Protein AF-A0A2T2NJG2-F1 (afdb_monomer_lite)

Structure (mmCIF, N/CA/C/O backbone):
data_AF-A0A2T2NJG2-F1
#
_entry.id   AF-A0A2T2NJG2-F1
#
loop_
_atom_site.group_PDB
_atom_site.id
_atom_site.type_symbol
_atom_site.label_atom_id
_atom_site.label_alt_id
_atom_site.label_comp_id
_atom_site.label_asym_id
_atom_site.label_entity_id
_atom_site.label_seq_id
_atom_site.pdbx_PDB_ins_code
_atom_site.Cartn_x
_atom_site.Cartn_y
_atom_site.Cartn_z
_atom_site.occupancy
_atom_site.B_iso_or_equiv
_atom_site.auth_seq_id
_atom_site.auth_comp_id
_atom_site.auth_asym_id
_atom_site.auth_atom_id
_atom_site.pdbx_PDB_model_num
ATOM 1 N N . MET A 1 1 ? 28.594 5.605 -13.588 1.00 35.84 1 MET A N 1
ATOM 2 C CA . MET A 1 1 ? 28.502 4.287 -14.247 1.00 35.84 1 MET A CA 1
ATOM 3 C C . MET A 1 1 ? 27.090 3.759 -14.026 1.00 35.84 1 MET A C 1
ATOM 5 O O . MET A 1 1 ? 26.712 3.560 -12.879 1.00 35.84 1 MET A O 1
ATOM 9 N N . VAL A 1 2 ? 26.256 3.685 -15.068 1.00 34.41 2 VAL A N 1
ATOM 10 C CA . VAL A 1 2 ? 24.882 3.166 -14.939 1.00 34.41 2 VAL A CA 1
ATOM 11 C C . VAL A 1 2 ? 24.988 1.654 -14.796 1.00 34.41 2 VAL A C 1
ATOM 13 O O . VAL A 1 2 ? 25.517 1.000 -15.689 1.00 34.41 2 VAL A O 1
ATOM 16 N N . LEU A 1 3 ? 24.519 1.109 -13.674 1.00 38.81 3 LEU A N 1
ATOM 17 C CA . LEU A 1 3 ? 24.385 -0.331 -13.484 1.00 38.81 3 LEU A CA 1
ATOM 18 C C . LEU A 1 3 ? 23.377 -0.835 -14.532 1.00 38.81 3 LEU A C 1
ATOM 20 O O . LEU A 1 3 ? 22.166 -0.695 -14.346 1.00 38.81 3 LEU A O 1
ATOM 24 N N . GLN A 1 4 ? 23.857 -1.340 -15.671 1.00 52.00 4 GLN A N 1
ATOM 25 C CA . GLN A 1 4 ? 23.001 -2.017 -16.639 1.00 52.00 4 GLN A CA 1
ATOM 26 C C . GLN A 1 4 ? 22.549 -3.313 -15.981 1.00 52.00 4 GLN A C 1
ATOM 28 O O . GLN A 1 4 ? 23.283 -4.296 -15.944 1.00 52.00 4 GLN A O 1
ATOM 33 N N . ARG A 1 5 ? 21.347 -3.306 -15.397 1.00 52.59 5 ARG A N 1
ATOM 34 C CA . ARG A 1 5 ? 20.726 -4.567 -15.014 1.00 52.59 5 ARG A CA 1
ATOM 35 C C . ARG A 1 5 ? 20.521 -5.381 -16.289 1.00 52.59 5 ARG A C 1
ATOM 37 O O . ARG A 1 5 ? 19.986 -4.826 -17.254 1.00 52.59 5 ARG A O 1
ATOM 44 N N . PRO A 1 6 ? 20.917 -6.658 -16.300 1.00 67.44 6 PRO A N 1
ATOM 45 C CA . PRO A 1 6 ? 20.669 -7.503 -17.446 1.00 67.44 6 PRO A CA 1
ATOM 46 C C . PRO A 1 6 ? 19.167 -7.554 -17.729 1.00 67.44 6 PRO A C 1
ATOM 48 O O . PRO A 1 6 ? 18.337 -7.687 -16.824 1.00 67.44 6 PRO A O 1
ATOM 51 N N . ASN A 1 7 ? 18.806 -7.388 -18.998 1.00 75.38 7 ASN A N 1
ATOM 52 C CA . ASN A 1 7 ? 17.430 -7.557 -19.430 1.00 75.38 7 ASN A CA 1
ATOM 53 C C . ASN A 1 7 ? 17.153 -9.060 -19.510 1.00 75.38 7 ASN A C 1
ATOM 55 O O . ASN A 1 7 ? 17.601 -9.724 -20.443 1.00 75.38 7 ASN A O 1
ATOM 59 N N . THR A 1 8 ? 16.391 -9.578 -18.551 1.00 77.62 8 THR A N 1
ATOM 60 C CA . THR A 1 8 ? 16.061 -11.006 -18.448 1.00 77.62 8 THR A CA 1
ATOM 61 C C . THR A 1 8 ? 15.351 -11.556 -19.686 1.00 77.62 8 THR A C 1
ATOM 63 O O . THR A 1 8 ? 15.448 -12.749 -19.958 1.00 77.62 8 THR A O 1
ATOM 66 N N . ASN A 1 9 ? 14.661 -10.718 -20.470 1.00 77.00 9 ASN A N 1
ATOM 67 C CA . ASN A 1 9 ? 14.087 -11.134 -21.753 1.00 77.00 9 ASN A CA 1
ATOM 68 C C . ASN A 1 9 ? 15.177 -11.327 -22.811 1.00 77.00 9 ASN A C 1
ATOM 70 O O . ASN A 1 9 ? 15.140 -12.299 -23.557 1.00 77.00 9 ASN A O 1
ATOM 74 N N . VAL A 1 10 ? 16.175 -10.442 -22.847 1.00 81.31 10 VAL A N 1
ATOM 75 C CA . VAL A 1 10 ? 17.318 -10.566 -23.764 1.00 81.31 10 VAL A CA 1
ATOM 76 C C . VAL A 1 10 ? 18.178 -11.769 -23.390 1.00 81.31 10 VAL A C 1
ATOM 78 O O . VAL A 1 10 ? 18.592 -12.508 -24.275 1.00 81.31 10 VAL A O 1
ATOM 81 N N . GLU A 1 11 ? 18.417 -12.001 -22.100 1.00 83.50 11 GLU A N 1
ATOM 82 C CA . GLU A 1 11 ? 19.126 -13.197 -21.631 1.00 83.50 11 GLU A CA 1
ATOM 83 C C . GLU A 1 11 ? 18.372 -14.479 -21.978 1.00 83.50 11 GLU A C 1
ATOM 85 O O . GLU A 1 11 ? 18.978 -15.422 -22.479 1.00 83.50 11 GLU A O 1
ATOM 90 N N . ALA A 1 12 ? 17.048 -14.499 -21.784 1.00 81.12 12 ALA A N 1
ATOM 91 C CA . ALA A 1 12 ? 16.224 -15.640 -22.159 1.00 81.12 12 ALA A CA 1
ATOM 92 C C .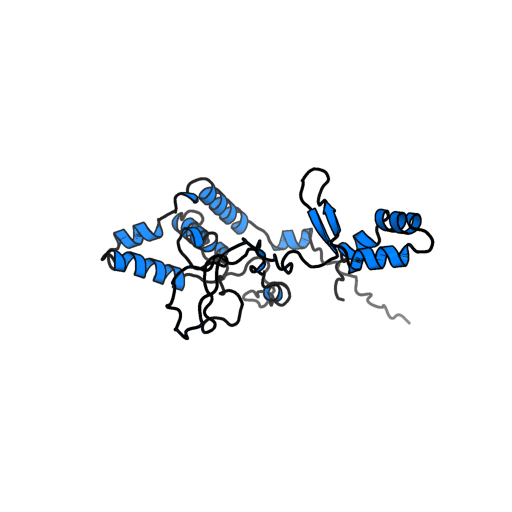 ALA A 1 12 ? 16.313 -15.922 -23.666 1.00 81.12 12 ALA A C 1
ATOM 94 O O . ALA A 1 12 ? 16.616 -17.051 -24.036 1.00 81.12 12 ALA A O 1
ATOM 95 N N . LEU A 1 13 ? 16.130 -14.909 -24.524 1.00 81.81 13 LEU A N 1
ATOM 96 C CA . LEU A 1 13 ? 16.190 -15.051 -25.989 1.00 81.81 13 LEU A CA 1
ATOM 97 C C . LEU A 1 13 ? 17.589 -15.398 -26.518 1.00 81.81 13 LEU A C 1
ATOM 99 O O . LEU A 1 13 ? 17.712 -16.016 -27.570 1.00 81.81 13 LEU A O 1
ATOM 103 N N . LYS A 1 14 ? 18.648 -15.027 -25.792 1.00 84.75 14 LYS A N 1
ATOM 104 C CA . LYS A 1 14 ? 20.031 -15.447 -26.078 1.00 84.75 14 LYS A CA 1
ATOM 105 C C . LYS A 1 14 ? 20.399 -16.780 -25.418 1.00 84.75 14 LYS A C 1
ATOM 107 O O . LYS A 1 14 ? 21.530 -17.243 -25.552 1.00 84.75 14 LYS A O 1
ATOM 112 N N . GLY A 1 15 ? 19.467 -17.384 -24.686 1.00 85.81 15 GLY A N 1
ATOM 113 C CA . GLY A 1 15 ? 19.674 -18.632 -23.977 1.00 85.81 15 GLY A CA 1
ATOM 114 C C . GLY A 1 15 ? 19.823 -19.833 -24.920 1.00 85.81 15 GLY A C 1
ATOM 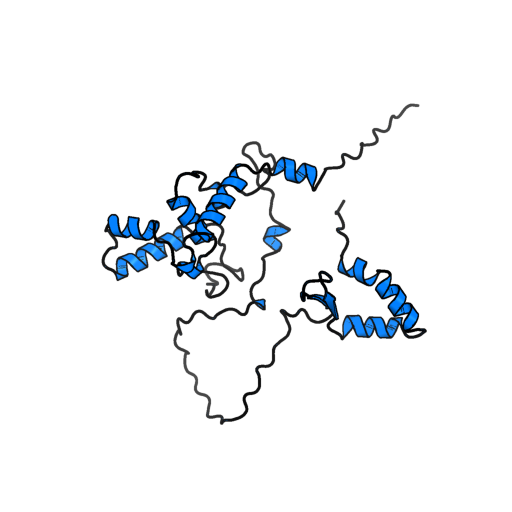115 O O . GLY A 1 15 ? 19.388 -19.805 -26.075 1.00 85.81 15 GLY A O 1
ATOM 116 N N . PRO A 1 16 ? 20.377 -20.951 -24.421 1.00 87.88 16 PRO A N 1
ATOM 117 C CA . PRO A 1 16 ? 20.695 -22.125 -25.235 1.00 87.88 16 PRO A CA 1
ATOM 118 C C . PRO A 1 16 ? 19.466 -22.766 -25.895 1.00 87.88 16 PRO A C 1
ATOM 120 O O . PRO A 1 16 ? 19.585 -23.378 -26.953 1.00 87.88 16 PRO A O 1
ATOM 123 N N . VAL A 1 17 ? 18.278 -22.631 -25.299 1.00 86.75 17 VAL A N 1
ATOM 124 C CA . VAL A 1 17 ? 17.019 -23.127 -25.882 1.00 86.75 17 VAL A CA 1
ATOM 125 C C . VAL A 1 17 ? 16.696 -22.395 -27.185 1.00 86.75 17 VAL A C 1
ATOM 127 O O . VAL A 1 17 ? 16.437 -23.045 -28.193 1.00 86.75 17 VAL A O 1
ATOM 130 N N . TRP A 1 18 ? 16.788 -21.067 -27.189 1.00 86.31 18 TRP A N 1
ATOM 131 C CA . TRP A 1 18 ? 16.503 -20.242 -28.362 1.00 86.31 18 TRP A CA 1
ATOM 132 C C . TRP A 1 18 ? 17.579 -20.375 -29.438 1.00 86.31 18 TRP A C 1
ATOM 134 O O . TRP A 1 18 ? 17.251 -20.456 -30.619 1.00 86.31 18 TRP A O 1
ATOM 144 N N . CYS A 1 19 ? 18.850 -20.510 -29.046 1.00 87.75 19 CYS A N 1
ATOM 145 C CA . CYS A 1 19 ? 19.932 -20.815 -29.985 1.00 87.75 19 CYS A CA 1
ATOM 146 C C . CYS A 1 19 ? 19.722 -22.168 -30.685 1.00 87.75 19 CYS A C 1
ATOM 148 O O . CYS A 1 19 ? 19.917 -22.274 -31.895 1.00 87.75 19 CYS A O 1
ATOM 150 N N . ARG A 1 20 ? 19.285 -23.199 -29.945 1.00 90.00 20 ARG A N 1
ATOM 151 C CA . ARG A 1 20 ? 18.948 -24.512 -30.520 1.00 90.00 20 ARG A CA 1
ATOM 152 C C . ARG A 1 20 ? 17.721 -24.446 -31.420 1.00 90.00 20 ARG A C 1
ATOM 154 O O . ARG A 1 20 ? 17.757 -25.021 -32.500 1.00 90.00 20 ARG A O 1
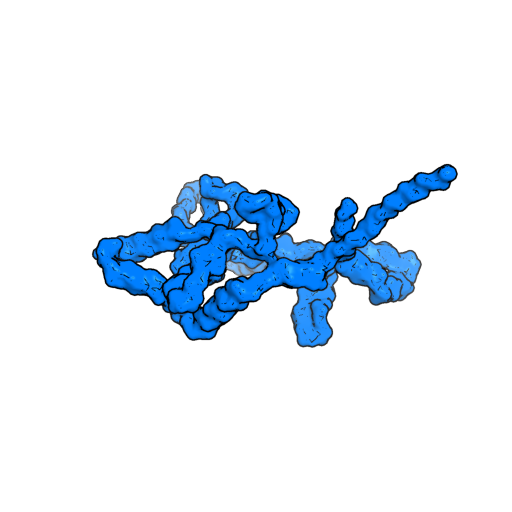ATOM 161 N N . LEU A 1 21 ? 16.676 -23.727 -31.010 1.00 88.56 21 LEU A N 1
ATOM 162 C CA . LEU A 1 21 ? 15.497 -23.504 -31.847 1.00 88.56 21 LEU A CA 1
ATOM 163 C C . LEU A 1 21 ? 15.895 -22.855 -33.177 1.00 88.56 21 LEU A C 1
ATOM 165 O O . LEU A 1 21 ? 15.551 -23.370 -34.233 1.00 88.56 21 LEU A O 1
ATOM 169 N N . HIS A 1 22 ? 16.700 -21.793 -33.134 1.00 88.44 22 HIS A N 1
ATOM 170 C CA . HIS A 1 22 ? 17.214 -21.142 -34.335 1.00 88.44 22 HIS A CA 1
ATOM 171 C C . HIS A 1 22 ? 18.004 -22.110 -35.234 1.00 88.44 22 HIS A C 1
ATOM 173 O O . HIS A 1 22 ? 17.789 -22.129 -36.444 1.00 88.44 22 HIS A O 1
ATOM 179 N N . ALA A 1 23 ? 18.872 -22.948 -34.655 1.00 88.88 23 ALA A N 1
ATOM 180 C CA . ALA A 1 23 ? 19.628 -23.950 -35.408 1.00 88.88 23 ALA A CA 1
ATOM 181 C C . ALA A 1 23 ? 18.723 -25.004 -36.078 1.00 88.88 23 ALA A C 1
ATOM 183 O O . ALA A 1 23 ? 18.990 -25.402 -37.210 1.00 88.88 23 ALA A O 1
ATOM 184 N N . LEU A 1 24 ? 17.638 -25.422 -35.416 1.00 93.00 24 LEU A N 1
ATOM 185 C CA . LEU A 1 24 ? 16.663 -26.377 -35.960 1.00 93.00 24 LEU A CA 1
ATOM 186 C C . LEU A 1 24 ? 15.846 -25.806 -37.125 1.00 93.00 24 LEU A C 1
ATOM 188 O O . LEU A 1 24 ? 15.457 -26.549 -38.020 1.00 93.00 24 LEU A O 1
ATOM 192 N N . LEU A 1 25 ? 15.596 -24.496 -37.133 1.00 90.81 25 LEU A N 1
ATOM 193 C CA . LEU A 1 25 ? 14.818 -23.827 -38.181 1.00 90.81 25 LEU A CA 1
ATOM 194 C C . LEU A 1 25 ? 15.598 -23.638 -39.500 1.00 90.81 25 LEU A C 1
ATOM 196 O O . LEU A 1 25 ? 15.025 -23.215 -40.507 1.00 90.81 25 LEU A O 1
ATOM 200 N N . GLY A 1 26 ? 16.896 -23.960 -39.521 1.00 89.00 26 GLY A N 1
ATOM 201 C CA . GLY A 1 26 ? 17.716 -23.985 -40.731 1.00 89.00 26 GLY A CA 1
ATOM 202 C C . GLY A 1 26 ? 17.948 -22.607 -41.362 1.00 89.00 26 GLY A C 1
ATOM 203 O O . GLY A 1 26 ? 17.969 -21.579 -40.688 1.00 89.00 26 GLY A O 1
ATOM 204 N N . GLN A 1 27 ? 18.135 -22.572 -42.685 1.00 86.81 27 GLN A N 1
ATOM 205 C CA . GLN A 1 27 ? 18.604 -21.387 -43.424 1.00 86.81 27 GLN A CA 1
ATOM 206 C C . GLN A 1 27 ? 17.655 -20.174 -43.351 1.00 86.81 27 GLN A C 1
ATOM 208 O O . GLN A 1 27 ? 18.093 -19.041 -43.532 1.00 86.81 27 GLN A O 1
ATOM 213 N N . ARG A 1 28 ? 16.365 -20.387 -43.047 1.00 86.25 28 ARG A N 1
ATOM 214 C CA . ARG A 1 28 ? 15.371 -19.315 -42.838 1.00 86.25 28 ARG A CA 1
ATOM 215 C C . ARG A 1 28 ? 15.059 -19.052 -41.363 1.00 86.25 28 ARG A C 1
ATOM 217 O O . ARG A 1 28 ? 14.167 -18.259 -41.071 1.00 86.25 28 ARG A O 1
ATOM 224 N N . GLY A 1 29 ? 15.794 -19.675 -40.441 1.00 87.06 29 GLY A N 1
ATOM 225 C CA . GLY A 1 29 ? 15.527 -19.601 -39.008 1.00 87.06 29 GLY A CA 1
ATOM 226 C C . GLY A 1 29 ? 15.516 -18.183 -38.452 1.00 87.06 29 GLY A C 1
ATOM 227 O O . GLY A 1 29 ? 14.676 -17.878 -37.614 1.00 87.06 29 GLY A O 1
ATOM 228 N N . GLN A 1 30 ? 16.363 -17.290 -38.969 1.00 87.44 30 GLN A N 1
ATOM 229 C CA . GLN A 1 30 ? 16.369 -15.881 -38.563 1.00 87.44 30 GLN A CA 1
ATOM 230 C C . GLN A 1 30 ? 15.039 -15.185 -38.866 1.00 87.44 30 GLN A C 1
ATOM 232 O O . GLN A 1 30 ? 14.477 -14.549 -37.982 1.00 87.44 30 GLN A O 1
ATOM 237 N N . HIS A 1 31 ? 14.514 -15.344 -40.084 1.00 89.19 31 HIS A N 1
ATOM 238 C CA . HIS A 1 31 ? 13.240 -14.742 -40.483 1.00 89.19 31 HIS A CA 1
ATOM 239 C C . HIS A 1 31 ? 12.079 -15.305 -39.663 1.00 89.19 31 HIS A C 1
ATOM 241 O O . HIS A 1 31 ? 11.308 -14.541 -39.102 1.00 89.19 31 HIS A O 1
ATOM 247 N N . ILE A 1 32 ? 12.027 -16.631 -39.500 1.00 89.50 32 ILE A N 1
ATOM 248 C CA . ILE A 1 32 ? 10.980 -17.292 -38.709 1.00 89.50 32 ILE A CA 1
ATOM 249 C C . ILE A 1 32 ? 11.006 -16.810 -37.252 1.00 89.50 32 ILE A C 1
ATOM 251 O O . ILE A 1 32 ? 9.961 -16.582 -36.656 1.00 89.50 32 ILE A O 1
ATOM 255 N N . MET A 1 33 ? 12.195 -16.641 -36.669 1.00 89.31 33 MET A N 1
ATOM 256 C CA . MET A 1 33 ? 12.348 -16.149 -35.297 1.00 89.31 33 MET A CA 1
ATOM 257 C C . MET A 1 33 ? 11.958 -14.674 -35.157 1.00 89.31 33 MET A C 1
ATOM 259 O O . MET A 1 33 ? 11.418 -14.301 -34.120 1.00 89.31 33 MET A O 1
ATOM 263 N N . ILE A 1 34 ? 12.222 -13.841 -36.170 1.00 88.19 34 ILE A N 1
ATOM 264 C CA . ILE A 1 34 ? 11.782 -12.439 -36.192 1.00 88.19 34 ILE A CA 1
ATOM 265 C C . ILE A 1 34 ? 10.257 -12.381 -36.247 1.00 88.19 34 ILE A C 1
ATOM 267 O O . ILE A 1 34 ? 9.661 -11.775 -35.363 1.00 88.19 34 ILE A O 1
ATOM 271 N N . ASP A 1 35 ? 9.637 -13.077 -37.200 1.00 89.12 35 ASP A N 1
ATOM 272 C CA . ASP A 1 35 ? 8.178 -13.119 -37.349 1.00 89.12 35 ASP A CA 1
ATOM 273 C C . ASP A 1 35 ? 7.520 -13.655 -36.063 1.00 89.12 35 ASP A C 1
ATOM 275 O O . ASP A 1 35 ? 6.572 -13.076 -35.541 1.00 89.12 35 ASP A O 1
ATOM 279 N N . LEU A 1 36 ? 8.092 -14.702 -35.457 1.00 88.12 36 LEU A N 1
ATOM 280 C CA . LEU A 1 36 ? 7.635 -15.243 -34.176 1.00 88.12 36 LEU A CA 1
ATOM 281 C C . LEU A 1 36 ? 7.702 -14.207 -33.040 1.00 88.12 36 LEU A C 1
ATOM 283 O O . LEU A 1 36 ? 6.799 -14.148 -32.214 1.00 88.12 36 LEU A O 1
ATOM 287 N N . LEU A 1 37 ? 8.767 -13.407 -32.960 1.00 87.94 37 LEU A N 1
ATOM 288 C CA . LEU A 1 37 ? 8.939 -12.423 -31.886 1.00 87.94 37 LEU A CA 1
ATOM 289 C C . LEU A 1 37 ? 8.193 -11.107 -32.131 1.00 87.94 37 LEU A C 1
ATOM 291 O O . LEU A 1 37 ? 8.001 -10.348 -31.176 1.00 87.94 37 LEU A O 1
ATOM 295 N N . SER A 1 38 ? 7.824 -10.820 -33.377 1.00 85.50 38 SER A N 1
ATOM 296 C CA . SER A 1 38 ? 7.114 -9.604 -33.773 1.00 85.50 38 SER A CA 1
ATOM 297 C C . SER A 1 38 ? 5.603 -9.803 -33.839 1.00 85.50 38 SER A C 1
ATOM 299 O O . SER A 1 38 ? 4.872 -8.931 -33.371 1.00 85.50 38 SER A O 1
ATOM 301 N N . ASP A 1 39 ? 5.146 -10.949 -34.346 1.00 86.25 39 ASP A N 1
ATOM 302 C CA . ASP A 1 39 ? 3.740 -11.168 -34.695 1.00 86.25 39 ASP A CA 1
ATOM 303 C C . ASP A 1 39 ? 3.022 -12.161 -33.769 1.00 86.25 39 ASP A C 1
ATOM 305 O O . ASP A 1 39 ? 1.799 -12.288 -33.841 1.00 86.25 39 ASP A O 1
ATOM 309 N N . CYS A 1 40 ? 3.745 -12.866 -32.890 1.00 85.25 40 CYS A N 1
ATOM 310 C CA . CYS A 1 40 ? 3.147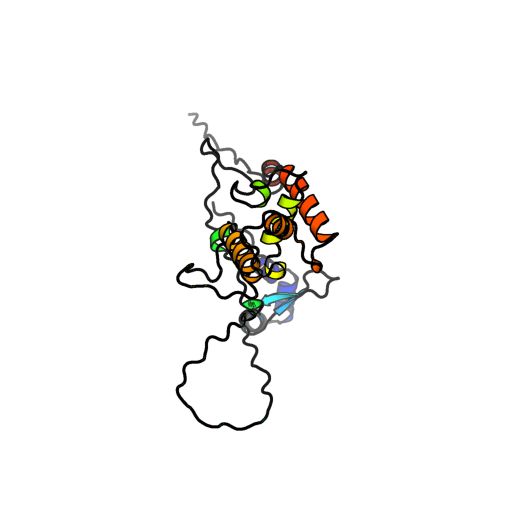 -13.841 -31.974 1.00 85.25 40 CYS A CA 1
ATOM 311 C C . CYS A 1 40 ? 3.256 -13.419 -30.504 1.00 85.25 40 CYS A C 1
ATOM 313 O O . CYS A 1 40 ? 4.255 -12.857 -30.058 1.00 85.25 40 CYS A O 1
ATOM 315 N N . ASP A 1 41 ? 2.246 -13.789 -29.713 1.00 87.75 41 ASP A N 1
ATOM 316 C CA . ASP A 1 41 ? 2.303 -13.693 -28.256 1.00 87.75 41 ASP A CA 1
ATOM 317 C C . ASP A 1 41 ? 2.948 -14.958 -27.670 1.00 87.75 41 ASP A C 1
ATOM 319 O O . ASP A 1 41 ? 2.377 -16.051 -27.712 1.00 87.75 41 ASP A O 1
ATOM 323 N N . ILE A 1 42 ? 4.149 -14.819 -27.104 1.00 87.62 42 ILE A N 1
ATOM 324 C CA . ILE A 1 42 ? 4.905 -15.951 -26.548 1.00 87.62 42 ILE A CA 1
ATOM 325 C C . ILE A 1 42 ? 4.794 -15.957 -25.030 1.00 87.62 42 ILE A C 1
ATOM 327 O O . ILE A 1 42 ? 5.166 -14.986 -24.365 1.00 87.62 42 ILE A O 1
ATOM 331 N N . PHE A 1 43 ? 4.366 -17.091 -24.480 1.00 87.50 43 PHE A N 1
ATOM 332 C CA . PHE A 1 43 ? 4.230 -17.311 -23.046 1.00 87.50 43 PHE A CA 1
ATOM 333 C C . PHE A 1 43 ? 5.192 -18.395 -22.576 1.00 87.50 43 PHE A C 1
ATOM 335 O O . PHE A 1 43 ? 5.248 -19.482 -23.147 1.00 87.50 43 PHE A O 1
ATOM 342 N N . CYS A 1 44 ? 5.937 -18.109 -21.512 1.00 82.31 44 CYS A N 1
ATOM 343 C CA . CYS A 1 44 ? 6.838 -19.072 -20.887 1.00 82.31 44 CYS A CA 1
ATOM 344 C C . CYS A 1 44 ? 6.397 -19.348 -19.447 1.00 82.31 44 CYS A C 1
ATOM 346 O O . CYS A 1 44 ? 5.990 -18.404 -18.767 1.00 82.31 44 CYS A O 1
ATOM 348 N N . PRO A 1 45 ? 6.489 -20.595 -18.962 1.00 83.75 45 PRO A N 1
ATOM 349 C CA . PRO A 1 45 ? 6.228 -20.894 -17.559 1.00 83.75 45 PRO A CA 1
ATOM 350 C C . PRO A 1 45 ? 7.239 -20.167 -16.663 1.00 83.75 45 PRO A C 1
ATOM 352 O O . PRO A 1 45 ? 8.392 -19.961 -17.052 1.00 83.75 45 PRO A O 1
ATOM 355 N N . VAL A 1 46 ? 6.791 -19.742 -15.481 1.00 79.81 46 VAL A N 1
ATOM 356 C CA . VAL A 1 46 ? 7.666 -19.116 -14.473 1.00 79.81 46 VAL A CA 1
ATOM 357 C C . VAL A 1 46 ? 8.460 -20.177 -13.713 1.00 79.81 46 VAL A C 1
ATOM 359 O O . VAL A 1 46 ? 9.651 -19.982 -13.511 1.00 79.81 46 VAL A O 1
ATOM 362 N N . ASP A 1 47 ? 7.811 -21.297 -13.378 1.00 77.12 47 ASP A N 1
ATOM 363 C CA . ASP A 1 47 ? 8.379 -22.465 -12.697 1.00 77.12 47 ASP A CA 1
ATOM 364 C C . ASP A 1 47 ? 7.688 -23.745 -13.207 1.00 77.12 47 ASP A C 1
ATOM 366 O O . ASP A 1 47 ? 6.503 -23.704 -13.543 1.00 77.12 47 ASP A O 1
ATOM 370 N N . ASP A 1 48 ? 8.368 -24.895 -13.175 1.00 66.38 48 ASP A N 1
ATOM 371 C CA . ASP A 1 48 ? 7.870 -26.175 -13.728 1.00 66.38 48 ASP A CA 1
ATOM 372 C C . ASP A 1 48 ? 6.637 -26.770 -13.009 1.00 66.38 48 ASP A C 1
ATOM 374 O O . ASP A 1 48 ? 6.077 -27.771 -13.452 1.00 66.38 48 ASP A O 1
ATOM 378 N N . SER A 1 49 ? 6.191 -26.183 -11.894 1.00 59.59 49 SER A N 1
ATOM 379 C CA . SER A 1 49 ? 5.130 -26.745 -11.035 1.00 59.59 49 SER A CA 1
ATOM 380 C C . SER A 1 49 ? 3.897 -25.863 -10.868 1.00 59.59 49 SER A C 1
ATOM 382 O O . SER A 1 49 ? 2.878 -26.315 -10.343 1.00 59.59 49 SER A O 1
ATOM 384 N N . SER A 1 50 ? 3.959 -24.606 -11.304 1.00 61.78 50 SER A N 1
ATOM 385 C CA . SER A 1 50 ? 2.844 -23.678 -11.170 1.00 61.78 50 SER A CA 1
ATOM 386 C C . SER A 1 50 ? 2.372 -23.326 -12.570 1.00 61.78 50 SER A C 1
ATOM 388 O O . SER A 1 50 ? 3.177 -22.900 -13.389 1.00 61.78 50 SER A O 1
ATOM 390 N N . GLY A 1 51 ? 1.087 -23.513 -12.882 1.00 77.19 51 GLY A N 1
ATOM 391 C CA . GLY A 1 51 ? 0.485 -23.149 -14.177 1.00 77.19 51 GLY A CA 1
ATOM 392 C C . GLY A 1 51 ? 0.471 -21.636 -14.460 1.00 77.19 51 GLY A C 1
ATOM 393 O O . GLY A 1 51 ? -0.474 -21.123 -15.050 1.00 77.19 51 GLY A O 1
ATOM 394 N N . ASN A 1 52 ? 1.482 -20.911 -13.983 1.00 84.12 52 ASN A N 1
ATOM 395 C CA . ASN A 1 52 ? 1.701 -19.491 -14.136 1.00 84.12 52 ASN A CA 1
ATOM 396 C C . ASN A 1 52 ? 2.651 -19.257 -15.310 1.00 84.12 52 ASN A C 1
ATOM 398 O O . ASN A 1 52 ? 3.760 -19.795 -15.354 1.00 84.12 52 ASN A O 1
ATOM 402 N N . TYR A 1 53 ? 2.232 -18.387 -16.222 1.00 84.38 53 TYR A N 1
ATOM 403 C CA . TYR A 1 53 ? 2.996 -18.029 -17.407 1.00 84.38 53 TYR A CA 1
ATOM 404 C C . TYR A 1 53 ? 3.316 -16.536 -17.410 1.00 84.38 53 TYR A C 1
ATOM 406 O O . TYR A 1 53 ? 2.529 -15.710 -16.946 1.00 84.38 53 TYR A O 1
ATOM 414 N N . ILE A 1 54 ? 4.468 -16.190 -17.973 1.00 85.56 54 ILE A N 1
ATOM 415 C CA . ILE A 1 54 ? 4.875 -14.819 -18.269 1.00 85.56 54 ILE A CA 1
ATOM 416 C C . ILE A 1 54 ? 4.904 -14.601 -19.774 1.00 85.56 54 ILE A C 1
ATOM 418 O O . ILE A 1 54 ? 5.442 -15.415 -20.525 1.00 85.56 54 ILE A O 1
ATOM 422 N N . GLN A 1 55 ? 4.352 -13.472 -20.206 1.00 86.62 55 GLN A N 1
ATOM 423 C CA . GLN A 1 55 ? 4.456 -13.030 -21.588 1.00 86.62 55 GLN A CA 1
ATOM 424 C C . GLN A 1 55 ? 5.874 -12.506 -21.856 1.00 86.62 55 GLN A C 1
ATOM 426 O O . GLN A 1 55 ? 6.379 -11.655 -21.120 1.00 86.62 55 GLN A O 1
ATOM 431 N N . ARG A 1 56 ? 6.520 -13.024 -22.902 1.00 82.25 56 ARG A N 1
ATOM 432 C CA . ARG A 1 56 ? 7.872 -12.647 -23.346 1.00 82.25 56 ARG A CA 1
ATOM 433 C C . ARG A 1 56 ? 7.868 -11.786 -24.608 1.00 82.25 56 ARG A C 1
ATOM 435 O O . ARG A 1 56 ? 8.807 -11.021 -24.803 1.00 82.25 56 ARG A O 1
ATOM 442 N N . SER A 1 57 ? 6.849 -11.931 -25.449 1.00 85.19 57 SER A N 1
ATOM 443 C CA . SER A 1 57 ? 6.715 -11.257 -26.743 1.00 85.19 57 SER A CA 1
ATOM 444 C C . SER A 1 57 ? 5.231 -11.017 -27.066 1.00 85.19 57 SER A C 1
ATOM 446 O O . SER A 1 57 ? 4.356 -11.584 -26.400 1.00 85.19 57 SER A O 1
ATOM 448 N N . GLY A 1 58 ? 4.989 -10.140 -28.040 1.00 84.25 58 GLY A N 1
ATOM 449 C CA . GLY A 1 58 ? 3.678 -9.746 -28.534 1.00 84.25 58 GLY A CA 1
ATOM 450 C C . GLY A 1 58 ? 3.035 -8.583 -27.770 1.00 84.25 58 GLY A C 1
ATOM 451 O O . GLY A 1 58 ? 3.702 -7.860 -27.020 1.00 84.25 58 GLY A O 1
ATOM 452 N N . ILE A 1 59 ? 1.742 -8.355 -28.007 1.00 82.62 59 ILE A N 1
ATOM 453 C CA . ILE A 1 59 ? 1.008 -7.208 -27.459 1.00 82.62 59 ILE A CA 1
ATOM 454 C C . ILE A 1 59 ? 0.782 -7.462 -25.969 1.00 82.62 59 ILE A C 1
ATOM 456 O O . ILE A 1 59 ? 0.147 -8.462 -25.625 1.00 82.62 59 ILE A O 1
ATOM 460 N N . PRO A 1 60 ? 1.239 -6.577 -25.061 1.00 82.44 60 PRO A N 1
ATOM 461 C CA . PRO A 1 60 ? 1.035 -6.775 -23.633 1.00 82.44 60 PRO A CA 1
ATOM 462 C C . PRO A 1 60 ? -0.436 -7.070 -23.331 1.00 82.44 60 PRO A C 1
ATOM 464 O O . PRO A 1 60 ? -1.306 -6.318 -23.764 1.00 82.44 60 PRO A O 1
ATOM 467 N N . LEU A 1 61 ? -0.735 -8.112 -22.546 1.00 78.88 61 LEU A N 1
ATOM 468 C CA . LEU A 1 61 ? -2.126 -8.487 -22.228 1.00 78.88 61 LEU A CA 1
ATOM 469 C C . LEU A 1 61 ? -2.988 -7.323 -21.704 1.00 78.88 61 LEU A C 1
ATOM 471 O O . LEU A 1 61 ? -4.204 -7.321 -21.867 1.00 78.88 61 LEU A O 1
ATOM 475 N N . SER A 1 62 ? -2.371 -6.325 -21.066 1.00 73.44 62 SER A N 1
ATOM 476 C CA . SER A 1 62 ? -3.042 -5.105 -20.604 1.00 73.44 62 SER A CA 1
ATOM 477 C C . SER A 1 62 ? -3.589 -4.219 -21.728 1.00 73.44 62 SER A C 1
ATOM 479 O O . SER A 1 62 ? -4.482 -3.411 -21.481 1.00 73.44 62 SER A O 1
ATOM 481 N N . GLU A 1 63 ? -3.038 -4.342 -22.931 1.00 77.75 63 GLU A N 1
ATOM 482 C CA . GLU A 1 63 ? -3.352 -3.549 -24.122 1.00 77.75 63 GLU A CA 1
ATOM 483 C C . GLU A 1 63 ? -4.233 -4.308 -25.118 1.00 77.75 63 GLU A C 1
ATOM 485 O O . GLU A 1 63 ? -4.823 -3.691 -26.008 1.00 77.75 63 GLU A O 1
ATOM 490 N N . VAL A 1 64 ? -4.382 -5.626 -24.941 1.00 79.19 64 VAL A N 1
ATOM 491 C CA . VAL A 1 64 ? -5.290 -6.445 -25.744 1.00 79.19 64 VAL A CA 1
ATOM 492 C C . VAL A 1 64 ? -6.717 -5.936 -25.544 1.00 79.19 64 VAL A C 1
ATOM 494 O O . VAL A 1 64 ? -7.319 -6.039 -24.469 1.00 79.19 64 VAL A O 1
ATOM 497 N N . LYS A 1 65 ? -7.278 -5.361 -26.608 1.00 75.06 65 LYS A N 1
ATOM 498 C CA . LYS A 1 65 ? -8.688 -4.992 -26.655 1.00 75.06 65 LYS A CA 1
ATOM 499 C C . LYS A 1 65 ? -9.481 -6.283 -26.785 1.00 75.06 65 LYS A C 1
ATOM 501 O O . LYS A 1 65 ? -9.547 -6.871 -27.854 1.00 75.06 65 LYS A O 1
ATOM 506 N N . LEU A 1 66 ? -10.066 -6.729 -25.677 1.00 70.06 66 LEU A N 1
ATOM 507 C CA . LEU A 1 66 ? -11.106 -7.746 -25.733 1.00 70.06 66 LEU A CA 1
ATOM 508 C C . LEU A 1 66 ? -12.281 -7.136 -26.493 1.00 70.06 66 LEU A C 1
ATOM 510 O O . LEU A 1 66 ? -12.996 -6.287 -25.947 1.00 70.06 66 LEU A O 1
ATOM 514 N N . ASP A 1 67 ? -12.448 -7.542 -27.748 1.00 63.19 67 ASP A N 1
ATOM 515 C CA . ASP A 1 67 ? -13.695 -7.321 -28.456 1.00 63.19 67 ASP A CA 1
ATOM 516 C C . ASP A 1 67 ? -14.797 -7.935 -27.597 1.00 63.19 67 ASP A C 1
ATOM 518 O O . ASP A 1 67 ? -14.735 -9.106 -27.210 1.00 63.19 67 ASP A O 1
ATOM 522 N N . ALA A 1 68 ? -15.764 -7.104 -27.202 1.00 57.56 68 ALA A N 1
ATOM 523 C CA . ALA A 1 68 ? -16.909 -7.584 -26.450 1.00 57.56 68 ALA A CA 1
ATOM 524 C C . ALA A 1 68 ? -17.505 -8.773 -27.219 1.00 57.56 68 ALA A C 1
ATOM 526 O O . ALA A 1 68 ? -17.625 -8.674 -28.448 1.00 57.56 68 ALA A O 1
ATOM 527 N N . PRO A 1 69 ? -17.872 -9.883 -26.550 1.00 49.41 69 PRO A N 1
ATOM 528 C CA . PRO A 1 69 ? -18.620 -10.924 -27.228 1.00 49.41 69 PRO A CA 1
ATOM 529 C C . PRO A 1 69 ? -19.829 -10.237 -27.853 1.00 49.41 69 PRO A C 1
ATOM 531 O O . PRO A 1 69 ? -20.620 -9.610 -27.147 1.00 49.41 69 PRO A O 1
ATOM 534 N N . LYS A 1 70 ? -19.910 -10.269 -29.188 1.00 46.41 70 LYS A N 1
ATOM 535 C CA . LYS A 1 70 ? -21.070 -9.785 -29.928 1.00 46.41 70 LYS A CA 1
ATOM 536 C C . LYS A 1 70 ? -22.223 -10.697 -29.528 1.00 46.41 70 LYS A C 1
ATOM 538 O O . LYS A 1 70 ? -22.460 -11.718 -30.163 1.00 46.41 70 LYS A O 1
ATOM 543 N N . THR A 1 71 ? -22.903 -10.367 -28.437 1.00 42.72 71 THR A N 1
ATOM 544 C CA . THR A 1 71 ? -24.235 -10.880 -28.160 1.00 42.72 71 THR A CA 1
ATOM 545 C C . THR A 1 71 ? -25.096 -10.415 -29.319 1.00 42.72 71 THR A C 1
ATOM 547 O O . THR A 1 71 ? -25.397 -9.231 -29.469 1.00 42.72 71 THR A O 1
ATOM 550 N N . GLY A 1 72 ? -25.383 -11.355 -30.215 1.00 43.38 72 GLY A N 1
ATOM 551 C CA . GLY A 1 72 ? -26.293 -11.141 -31.319 1.00 43.38 72 GLY A CA 1
ATOM 552 C C . GLY A 1 72 ? -27.663 -10.708 -30.805 1.00 43.38 72 GLY A C 1
ATOM 553 O O . GLY A 1 72 ? -28.156 -11.233 -29.810 1.00 43.38 72 GLY A O 1
ATOM 554 N N . ASN A 1 73 ? -28.256 -9.791 -31.570 1.00 41.66 73 ASN A N 1
ATOM 555 C CA . ASN A 1 73 ? -29.672 -9.430 -31.623 1.00 41.66 73 ASN A CA 1
ATOM 556 C C . ASN A 1 73 ? -30.201 -8.572 -30.457 1.00 41.66 73 ASN A C 1
ATOM 558 O O . ASN A 1 73 ? -30.577 -9.084 -29.412 1.00 41.66 73 ASN A O 1
ATOM 562 N N . ALA A 1 74 ? -30.385 -7.265 -30.675 1.00 34.50 74 ALA A N 1
ATOM 563 C CA . ALA A 1 74 ? -31.608 -6.742 -31.299 1.00 34.50 74 ALA A CA 1
ATOM 564 C C . ALA A 1 74 ? -31.613 -5.197 -31.371 1.00 34.50 74 ALA A C 1
ATOM 566 O O . ALA A 1 74 ? -31.308 -4.513 -30.401 1.00 34.50 74 ALA A O 1
ATOM 567 N N . LEU A 1 75 ? -31.990 -4.721 -32.561 1.00 35.34 75 LEU A N 1
ATOM 568 C CA . LEU A 1 75 ? -32.582 -3.440 -32.968 1.00 35.34 75 LEU A CA 1
ATOM 569 C C . LEU A 1 75 ? -32.093 -2.103 -32.378 1.00 35.34 75 LEU A C 1
ATOM 571 O O . LEU A 1 75 ? -32.306 -1.749 -31.223 1.00 35.34 75 LEU A O 1
ATOM 575 N N . ALA A 1 76 ? -31.584 -1.290 -33.303 1.00 40.50 76 ALA A N 1
ATOM 576 C CA . ALA A 1 76 ? -31.458 0.150 -33.199 1.00 40.50 76 ALA A CA 1
ATOM 577 C C . ALA A 1 76 ? -32.821 0.847 -33.076 1.00 40.50 76 ALA A C 1
ATOM 579 O O . ALA A 1 76 ? -33.738 0.540 -33.833 1.00 40.50 76 ALA A O 1
ATOM 580 N N . THR A 1 77 ? -32.873 1.890 -32.247 1.00 29.91 77 THR A N 1
ATOM 581 C CA . THR A 1 77 ? -33.676 3.090 -32.513 1.00 29.91 77 THR A CA 1
ATOM 582 C C . THR A 1 77 ? -32.987 4.315 -31.916 1.00 29.91 77 THR A C 1
ATOM 584 O O . THR A 1 77 ? -32.828 4.419 -30.704 1.00 29.91 77 THR A O 1
ATOM 587 N N . THR A 1 78 ? -32.609 5.211 -32.831 1.00 30.52 78 THR A N 1
ATOM 588 C CA . THR A 1 78 ? -32.626 6.682 -32.757 1.00 30.52 78 THR A CA 1
ATOM 589 C C . THR A 1 78 ? -31.888 7.419 -31.639 1.00 30.52 78 THR A C 1
ATOM 591 O O . THR A 1 78 ? -32.186 7.337 -30.452 1.00 30.52 78 THR A O 1
ATOM 594 N N . GLU A 1 79 ? -30.975 8.260 -32.115 1.00 38.00 79 GLU A N 1
ATOM 595 C CA . GLU A 1 79 ? -30.327 9.371 -31.440 1.00 38.00 79 GLU A CA 1
ATOM 596 C C . GLU A 1 79 ? -31.330 10.311 -30.754 1.00 38.00 79 GLU A C 1
ATOM 598 O O . GLU A 1 79 ? -32.280 10.797 -31.366 1.00 38.00 79 GLU A O 1
ATOM 603 N N . SER A 1 80 ? -31.050 10.655 -29.498 1.00 30.09 80 SER A N 1
ATOM 604 C CA . SER A 1 80 ? -31.487 11.920 -28.916 1.00 30.09 80 SER A CA 1
ATOM 605 C C . SER A 1 80 ? -30.443 12.405 -27.916 1.00 30.09 80 SER A C 1
ATOM 607 O O . SER A 1 80 ? -30.147 11.739 -26.920 1.00 30.09 80 SER A O 1
ATOM 609 N N . SER A 1 81 ? -29.894 13.582 -28.213 1.00 41.59 81 SER A N 1
ATOM 610 C CA . SER A 1 81 ? -29.145 14.446 -27.306 1.00 41.59 81 SER A CA 1
ATOM 611 C C . SER A 1 81 ? -29.811 14.498 -25.928 1.00 41.59 81 SER A C 1
ATOM 613 O O . SER A 1 81 ? -30.959 14.914 -25.791 1.00 41.59 81 SER A O 1
ATOM 615 N N . GLY A 1 82 ? -29.095 14.048 -24.900 1.00 27.06 82 GLY A N 1
ATOM 616 C CA . GLY A 1 82 ? -29.606 13.991 -23.539 1.00 27.06 82 GLY A CA 1
ATOM 617 C C . GLY A 1 82 ? -28.471 13.756 -22.556 1.00 27.06 82 GLY A C 1
ATOM 618 O O . GLY A 1 82 ? -27.884 12.676 -22.513 1.00 27.06 82 GLY A O 1
ATOM 619 N N . ARG A 1 83 ? -28.149 14.798 -21.782 1.00 38.44 83 ARG A N 1
ATOM 620 C CA . ARG A 1 83 ? -27.293 14.777 -20.585 1.00 38.44 83 ARG A CA 1
ATOM 621 C C . ARG A 1 83 ? -27.487 13.455 -19.831 1.00 38.44 83 ARG A C 1
ATOM 623 O O . ARG A 1 83 ? -28.531 13.254 -19.214 1.00 38.44 83 ARG A O 1
ATOM 630 N N . LYS A 1 84 ? -26.493 12.558 -19.858 1.00 31.09 84 LYS A N 1
ATOM 631 C CA . LYS A 1 84 ? -26.543 11.367 -19.003 1.00 31.09 84 LYS A CA 1
ATOM 632 C C . LYS A 1 84 ? -26.511 11.844 -17.547 1.00 31.09 84 LYS A C 1
ATOM 634 O O . LYS A 1 84 ? -25.594 12.589 -17.188 1.00 31.09 84 LYS A O 1
ATOM 639 N N . PRO A 1 85 ? -27.500 11.474 -16.718 1.00 35.84 85 PRO A N 1
ATOM 640 C CA . PRO A 1 85 ? -27.492 11.830 -15.312 1.00 35.84 85 PRO A CA 1
ATOM 641 C C . PRO A 1 85 ? -26.269 11.186 -14.657 1.00 35.84 85 PRO A C 1
ATOM 643 O O . PRO A 1 85 ? -25.839 10.103 -15.058 1.00 35.84 85 PRO A O 1
ATOM 646 N N . ASN A 1 86 ? -25.705 11.878 -13.666 1.00 36.09 86 ASN A N 1
ATOM 647 C CA . ASN A 1 86 ? -24.646 11.390 -12.788 1.00 36.09 86 ASN A CA 1
ATOM 648 C C . ASN A 1 86 ? -25.074 10.073 -12.126 1.00 36.09 86 ASN A C 1
ATOM 650 O O . ASN A 1 86 ? -25.580 10.045 -11.007 1.00 36.09 86 ASN A O 1
ATOM 654 N N . ALA A 1 87 ? -24.855 8.967 -12.823 1.00 36.00 87 ALA A N 1
ATOM 655 C CA . ALA A 1 87 ? -24.897 7.643 -12.258 1.00 36.00 87 ALA A CA 1
ATOM 656 C C . ALA A 1 87 ? -23.674 7.527 -11.338 1.00 36.00 87 ALA A C 1
ATOM 658 O O . ALA A 1 87 ? -22.547 7.321 -11.785 1.00 36.00 87 ALA A O 1
ATOM 659 N N . LEU A 1 88 ? -23.922 7.716 -10.041 1.00 41.84 88 LEU A N 1
ATOM 660 C CA . LEU A 1 88 ? -23.034 7.547 -8.882 1.00 41.84 88 LEU A CA 1
ATOM 661 C C . LEU A 1 88 ? -22.494 6.111 -8.711 1.00 41.84 88 LEU A C 1
ATOM 663 O O . LEU A 1 88 ? -22.103 5.711 -7.616 1.00 41.84 88 LEU A O 1
ATOM 667 N N . PHE A 1 89 ? -22.457 5.324 -9.782 1.00 39.16 89 PHE A N 1
ATOM 668 C CA . PHE A 1 89 ? -21.908 3.984 -9.765 1.00 39.16 89 PHE A CA 1
ATOM 669 C C . PHE A 1 89 ? -20.404 4.069 -10.005 1.00 39.16 89 PHE A C 1
ATOM 671 O O . PHE A 1 89 ? -19.933 4.543 -11.038 1.00 39.16 89 PHE A O 1
ATOM 678 N N . SER A 1 90 ? -19.663 3.646 -8.981 1.00 51.41 90 SER A N 1
ATOM 679 C CA . SER A 1 90 ? -18.260 3.258 -9.057 1.00 51.41 90 SER A CA 1
ATOM 680 C C . SER A 1 90 ? -18.041 2.461 -10.343 1.00 51.41 90 SER A C 1
ATOM 682 O O . SER A 1 90 ? -18.510 1.332 -10.445 1.00 51.41 90 SER A O 1
ATOM 684 N N . GLU A 1 91 ? -17.375 3.042 -11.338 1.00 62.50 91 GLU A N 1
ATOM 685 C CA . GLU A 1 91 ? -16.913 2.250 -12.473 1.00 62.50 91 GLU A CA 1
ATOM 686 C C . GLU A 1 91 ? -15.804 1.348 -11.948 1.00 62.50 91 GLU A C 1
ATOM 688 O O . GLU A 1 91 ? -14.711 1.819 -11.617 1.00 62.50 91 GLU A O 1
ATOM 693 N N . ASP A 1 92 ? -16.114 0.061 -11.809 1.00 73.94 92 ASP A N 1
ATOM 694 C CA . ASP A 1 92 ? -15.113 -0.951 -11.522 1.00 73.94 92 ASP A CA 1
ATOM 695 C C . ASP A 1 92 ? -14.083 -0.918 -12.655 1.00 73.94 92 ASP A C 1
ATOM 697 O O . ASP A 1 92 ? -14.351 -1.277 -13.806 1.00 73.94 92 ASP A O 1
ATOM 701 N N . ARG A 1 93 ? -12.888 -0.418 -12.339 1.00 79.19 93 ARG A N 1
ATOM 702 C CA . ARG A 1 93 ? -11.784 -0.351 -13.284 1.00 79.19 93 ARG A CA 1
ATOM 703 C C . ARG A 1 93 ? -11.360 -1.766 -13.632 1.00 79.19 93 ARG A C 1
ATOM 705 O O . ARG A 1 93 ? -11.166 -2.611 -12.755 1.00 79.19 93 ARG A O 1
ATOM 712 N N . LYS A 1 94 ? -11.137 -2.000 -14.924 1.00 81.25 94 LYS A N 1
ATOM 713 C CA . LYS A 1 94 ? -10.520 -3.240 -15.396 1.00 81.25 94 LYS A CA 1
ATOM 714 C C . LYS A 1 94 ? -9.147 -3.409 -14.726 1.00 81.25 94 LYS A C 1
ATOM 716 O O . LYS A 1 94 ? -8.425 -2.414 -14.620 1.00 81.25 94 LYS A O 1
ATOM 721 N N . PRO A 1 95 ? -8.739 -4.631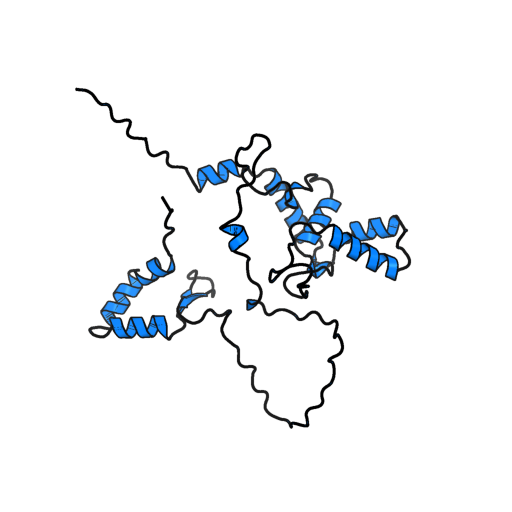 -14.338 1.00 77.94 95 PRO A N 1
ATOM 722 C CA . PRO A 1 95 ? -7.430 -4.866 -13.725 1.00 77.94 95 PRO A CA 1
ATOM 723 C C . PRO A 1 95 ? -6.257 -4.282 -14.529 1.00 77.94 95 PRO A C 1
ATOM 725 O O . PRO A 1 95 ? -5.366 -3.677 -13.943 1.00 77.94 95 PRO A O 1
ATOM 728 N N . GLY A 1 96 ? -6.303 -4.362 -15.866 1.00 77.19 96 GLY A N 1
ATOM 729 C CA . GLY A 1 96 ? -5.275 -3.795 -16.752 1.00 77.19 96 GLY A CA 1
ATOM 730 C C . GLY A 1 96 ? -5.174 -2.263 -16.740 1.00 77.19 96 GLY A C 1
ATOM 731 O O . GLY A 1 96 ? -4.134 -1.720 -17.093 1.00 77.19 96 GLY A O 1
ATOM 732 N N . ALA A 1 97 ? -6.209 -1.550 -16.282 1.00 81.75 97 ALA A N 1
ATOM 733 C CA . ALA A 1 97 ? -6.166 -0.094 -16.137 1.00 81.75 97 ALA A CA 1
ATOM 734 C C . ALA A 1 97 ? -5.413 0.356 -14.870 1.00 81.75 97 ALA A C 1
ATOM 736 O O . ALA A 1 97 ? -5.137 1.547 -14.708 1.00 81.75 97 ALA A O 1
ATOM 737 N N . ILE A 1 98 ? -5.103 -0.566 -13.950 1.00 84.56 98 ILE A N 1
ATOM 738 C CA . ILE A 1 98 ? -4.395 -0.269 -12.703 1.00 84.56 98 ILE A CA 1
ATOM 739 C C . ILE A 1 98 ? -2.896 -0.274 -12.977 1.00 84.56 98 ILE A C 1
ATOM 741 O O . ILE A 1 98 ? -2.270 -1.321 -13.119 1.00 84.56 98 ILE A O 1
ATOM 745 N N . THR A 1 99 ? -2.308 0.919 -13.031 1.00 81.94 99 THR A N 1
ATOM 746 C CA . THR A 1 99 ? -0.881 1.098 -13.303 1.00 81.94 99 THR A CA 1
ATOM 747 C C . THR A 1 99 ? -0.115 1.485 -12.043 1.00 81.94 99 THR A C 1
ATOM 749 O O . THR A 1 99 ? -0.556 2.296 -11.225 1.00 81.94 99 THR A O 1
ATOM 752 N N . ILE A 1 100 ? 1.076 0.910 -11.882 1.00 81.94 100 ILE A N 1
ATOM 753 C CA . ILE A 1 100 ? 2.021 1.334 -10.847 1.00 81.94 100 ILE A CA 1
ATOM 754 C C . ILE A 1 100 ? 2.757 2.565 -11.372 1.00 81.94 100 ILE A C 1
ATOM 756 O O . ILE A 1 100 ? 3.368 2.523 -12.441 1.00 81.94 100 ILE A O 1
ATOM 760 N N . VAL A 1 101 ? 2.732 3.662 -10.612 1.00 81.12 101 VAL A N 1
ATOM 761 C CA . VAL A 1 101 ? 3.406 4.916 -10.980 1.00 81.12 101 VAL A CA 1
ATOM 762 C C . VAL A 1 101 ? 4.924 4.761 -10.831 1.00 81.12 101 VAL A C 1
ATOM 764 O O . VAL A 1 101 ? 5.528 5.197 -9.850 1.00 81.12 101 VAL A O 1
ATOM 767 N N . ARG A 1 102 ? 5.559 4.139 -11.829 1.00 82.62 102 ARG A N 1
ATOM 768 C CA . ARG A 1 102 ? 6.996 3.821 -11.840 1.00 82.62 102 ARG A CA 1
ATOM 769 C C . ARG A 1 102 ? 7.894 5.049 -11.716 1.00 82.62 102 ARG A C 1
ATOM 771 O O . ARG A 1 102 ? 8.958 4.956 -11.114 1.00 8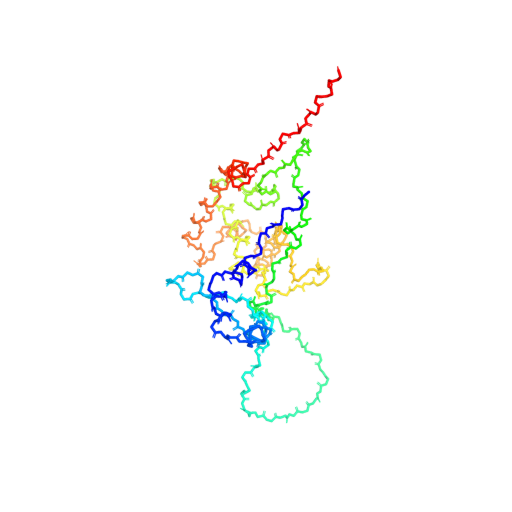2.62 102 ARG A O 1
ATOM 778 N N . GLY A 1 103 ? 7.452 6.216 -12.188 1.00 83.06 103 GLY A N 1
ATOM 779 C CA . GLY A 1 103 ? 8.209 7.463 -12.038 1.00 83.06 103 GLY A CA 1
ATOM 780 C C . GLY A 1 103 ? 8.506 7.816 -10.573 1.00 83.06 103 GLY A C 1
ATOM 781 O O . GLY A 1 103 ? 9.584 8.313 -10.265 1.00 83.06 103 GLY A O 1
ATOM 782 N N . ARG A 1 104 ? 7.605 7.460 -9.645 1.00 80.31 104 ARG A N 1
ATOM 783 C CA . ARG A 1 104 ? 7.817 7.629 -8.196 1.00 80.31 104 ARG A CA 1
ATOM 784 C C . ARG A 1 104 ? 8.798 6.613 -7.609 1.00 80.31 104 ARG A C 1
ATOM 786 O O . ARG A 1 104 ? 9.269 6.820 -6.502 1.00 80.31 104 ARG A O 1
ATOM 793 N N . MET A 1 105 ? 9.083 5.520 -8.311 1.00 80.94 105 MET A N 1
ATOM 794 C CA . MET A 1 105 ? 10.084 4.535 -7.898 1.00 80.94 105 MET A CA 1
ATOM 795 C C . MET A 1 105 ? 11.459 4.887 -8.468 1.00 80.94 105 MET A C 1
ATOM 797 O O . MET A 1 105 ? 12.439 4.867 -7.736 1.00 80.94 105 MET A O 1
ATOM 801 N N . PHE A 1 106 ? 11.525 5.246 -9.754 1.00 82.62 106 PHE A N 1
ATOM 802 C CA . PHE A 1 106 ? 12.790 5.483 -10.456 1.00 82.62 106 PHE A CA 1
ATOM 803 C C . PHE A 1 106 ? 13.378 6.877 -10.243 1.00 82.62 106 PHE A C 1
ATOM 805 O O . PHE A 1 106 ? 14.595 7.016 -10.195 1.00 82.62 106 PHE A O 1
ATOM 812 N N . TYR A 1 107 ? 12.534 7.900 -10.087 1.00 86.94 107 TYR A N 1
ATOM 813 C CA . TYR A 1 107 ? 12.976 9.294 -9.968 1.00 86.94 107 TYR A CA 1
ATOM 814 C C . TYR A 1 107 ? 12.695 9.888 -8.584 1.00 86.94 107 TYR A C 1
ATOM 816 O O . TYR A 1 107 ? 12.784 11.101 -8.385 1.00 86.94 107 TYR A O 1
ATOM 824 N N . ALA A 1 108 ? 12.340 9.054 -7.601 1.00 83.38 108 ALA A N 1
ATOM 825 C CA . ALA A 1 108 ? 12.186 9.535 -6.238 1.00 83.38 108 ALA A CA 1
ATOM 826 C C . ALA A 1 108 ? 13.531 9.992 -5.677 1.00 83.38 108 ALA A C 1
ATOM 828 O O . ALA A 1 108 ? 14.509 9.249 -5.636 1.00 83.38 108 ALA A O 1
ATOM 829 N N . ARG A 1 109 ? 13.543 11.213 -5.144 1.00 86.69 109 ARG A N 1
ATOM 830 C CA . ARG A 1 109 ? 14.671 11.703 -4.354 1.00 86.69 109 ARG A CA 1
ATOM 831 C C . ARG A 1 109 ? 14.829 10.857 -3.091 1.00 86.69 109 ARG A C 1
ATOM 833 O O . ARG A 1 109 ? 13.834 10.476 -2.459 1.00 86.69 109 ARG A O 1
ATOM 840 N N . ALA A 1 110 ? 16.078 10.613 -2.706 1.00 87.25 110 ALA A N 1
ATOM 841 C CA . ALA A 1 110 ? 16.397 9.969 -1.441 1.00 87.25 110 ALA A CA 1
ATOM 842 C C . ALA A 1 110 ? 15.772 10.746 -0.272 1.00 87.25 110 ALA A C 1
ATOM 844 O O . ALA A 1 110 ? 15.707 11.978 -0.281 1.00 87.25 110 ALA A O 1
ATOM 845 N N . ALA A 1 111 ? 15.285 10.024 0.736 1.00 88.50 111 ALA A N 1
ATOM 846 C CA . ALA A 1 111 ? 14.865 10.660 1.975 1.00 88.50 111 ALA A CA 1
ATOM 847 C C . ALA A 1 111 ? 16.112 11.082 2.751 1.00 88.50 111 ALA A C 1
ATOM 849 O O . ALA A 1 111 ? 17.027 10.279 2.896 1.00 88.50 111 ALA A O 1
ATOM 850 N N . LEU A 1 112 ? 16.133 12.309 3.266 1.00 90.50 112 LEU A N 1
ATOM 851 C CA . LEU A 1 112 ? 17.249 12.804 4.065 1.00 90.50 112 LEU A CA 1
ATOM 852 C C . LEU A 1 112 ? 16.926 12.714 5.559 1.00 90.50 112 LEU A C 1
ATOM 854 O O . LEU A 1 112 ? 15.763 12.794 5.971 1.00 90.50 112 LEU A O 1
ATOM 858 N N . ASN A 1 113 ? 17.959 12.498 6.364 1.00 88.38 113 ASN A N 1
ATOM 859 C CA . ASN A 1 113 ? 17.918 12.640 7.812 1.00 88.38 113 ASN A CA 1
ATOM 860 C C . ASN A 1 113 ? 18.182 14.109 8.209 1.00 88.38 113 ASN A C 1
ATOM 862 O O . ASN A 1 113 ? 18.517 14.939 7.365 1.00 88.38 113 ASN A O 1
ATOM 866 N N . ALA A 1 114 ? 18.042 14.440 9.495 1.00 88.50 114 ALA A N 1
ATOM 867 C CA . ALA A 1 114 ? 18.260 15.807 9.990 1.00 88.50 114 ALA A CA 1
ATOM 868 C C . ALA A 1 114 ? 19.699 16.321 9.777 1.00 88.50 114 ALA A C 1
ATOM 870 O O . ALA A 1 114 ? 19.924 17.523 9.750 1.00 88.50 114 ALA A O 1
ATOM 871 N N . LYS A 1 115 ? 20.664 15.412 9.593 1.00 90.12 115 LYS A N 1
ATOM 872 C CA . LYS A 1 115 ? 22.071 15.718 9.300 1.00 90.12 115 LYS A CA 1
ATOM 873 C C . LYS A 1 115 ? 22.354 15.818 7.791 1.00 90.12 115 LYS A C 1
ATOM 875 O O . LYS A 1 115 ? 23.510 15.852 7.394 1.00 90.12 115 LYS A O 1
ATOM 880 N N . GLY A 1 116 ? 21.323 15.784 6.941 1.00 88.69 116 GLY A N 1
ATOM 881 C CA . GLY A 1 116 ? 21.458 15.820 5.480 1.00 88.69 116 GLY A CA 1
ATOM 882 C C . GLY A 1 116 ? 21.925 14.509 4.834 1.00 88.69 116 GLY A C 1
ATOM 883 O O . GLY A 1 116 ? 22.000 14.428 3.612 1.00 88.69 116 GLY A O 1
ATOM 884 N N . GLY A 1 117 ? 22.196 13.462 5.616 1.00 89.12 117 GLY A N 1
ATOM 885 C CA . GLY A 1 117 ? 22.555 12.140 5.103 1.00 89.12 117 GLY A CA 1
ATOM 886 C C . GLY A 1 117 ? 21.345 11.358 4.592 1.00 89.12 117 GLY A C 1
ATOM 887 O O . GLY A 1 117 ? 20.202 11.637 4.957 1.00 89.12 117 GLY A O 1
ATOM 888 N N . VAL A 1 118 ? 21.586 10.335 3.772 1.00 89.44 118 VAL A N 1
ATOM 889 C CA . VAL A 1 118 ? 20.521 9.458 3.264 1.00 89.44 118 VAL A CA 1
ATOM 890 C C . VAL A 1 118 ? 19.914 8.647 4.410 1.00 89.44 118 VAL A C 1
ATOM 892 O O . VAL A 1 118 ? 20.615 8.016 5.198 1.00 89.44 118 VAL A O 1
ATOM 895 N N . ARG A 1 119 ? 18.584 8.649 4.500 1.00 89.00 119 ARG A N 1
ATOM 896 C CA . ARG A 1 119 ? 17.820 7.754 5.365 1.00 89.00 119 ARG A CA 1
ATOM 897 C C . ARG A 1 119 ? 17.411 6.517 4.579 1.00 89.00 119 ARG A C 1
ATOM 899 O O . ARG A 1 119 ? 16.708 6.620 3.574 1.00 89.00 119 ARG A O 1
ATOM 906 N N . PHE A 1 120 ? 17.786 5.360 5.103 1.00 90.19 120 PHE A N 1
ATOM 907 C CA . PHE A 1 120 ? 17.392 4.065 4.566 1.00 90.19 120 PHE A CA 1
ATOM 908 C C . PHE A 1 120 ? 16.025 3.621 5.098 1.00 90.19 120 PHE A C 1
ATOM 910 O O . PHE A 1 120 ? 15.624 3.987 6.204 1.00 90.19 120 PHE A O 1
ATOM 917 N N . GLY A 1 121 ? 15.315 2.832 4.293 1.00 90.31 121 GLY A N 1
ATOM 918 C CA . GLY A 1 121 ? 13.979 2.335 4.614 1.00 90.31 121 GLY A CA 1
ATOM 919 C C . GLY A 1 121 ? 12.846 3.306 4.281 1.00 90.31 121 GLY A C 1
ATOM 920 O O . GLY A 1 121 ? 12.987 4.242 3.490 1.00 90.31 121 GLY A O 1
ATOM 921 N N . MET A 1 122 ? 11.678 3.052 4.871 1.00 89.25 122 MET A N 1
ATOM 922 C CA . MET A 1 122 ? 10.477 3.846 4.609 1.00 89.25 122 MET A CA 1
ATOM 923 C C . MET A 1 122 ? 10.573 5.255 5.208 1.00 89.25 122 MET A C 1
ATOM 925 O O . MET A 1 122 ? 11.198 5.492 6.243 1.00 89.25 122 MET A O 1
ATOM 929 N N . ARG A 1 123 ? 9.910 6.226 4.570 1.00 89.56 123 ARG A N 1
ATOM 930 C CA . ARG A 1 123 ? 9.887 7.617 5.047 1.00 89.56 123 ARG A CA 1
ATOM 931 C C . ARG A 1 123 ? 9.118 7.745 6.370 1.00 89.56 123 ARG A C 1
ATOM 933 O O . ARG A 1 123 ? 8.226 6.951 6.643 1.00 89.56 123 ARG A O 1
ATOM 940 N N . HIS A 1 124 ? 9.394 8.786 7.160 1.00 89.31 124 HIS A N 1
ATOM 941 C CA . HIS A 1 124 ? 8.631 9.083 8.388 1.00 89.31 124 HIS A CA 1
ATOM 942 C C . HIS A 1 124 ? 7.142 9.309 8.100 1.00 89.31 124 HIS A C 1
ATOM 944 O O . HIS A 1 124 ? 6.322 9.033 8.957 1.00 89.31 124 HIS A O 1
ATOM 950 N N . ILE A 1 125 ? 6.795 9.783 6.897 1.00 91.81 125 ILE A N 1
ATOM 951 C CA . ILE A 1 125 ? 5.403 9.988 6.477 1.00 91.81 125 ILE A CA 1
ATOM 952 C C . ILE A 1 125 ? 4.658 8.680 6.185 1.00 91.81 125 ILE A C 1
ATOM 954 O O . ILE A 1 125 ? 3.439 8.699 6.055 1.00 91.81 125 ILE A O 1
ATOM 958 N N . HIS A 1 126 ? 5.368 7.555 6.053 1.00 93.50 126 HIS A N 1
ATOM 959 C CA . HIS A 1 126 ? 4.745 6.272 5.759 1.00 93.50 126 HIS A CA 1
ATOM 960 C C . HIS A 1 126 ? 3.908 5.796 6.951 1.00 93.50 126 HIS A C 1
ATOM 962 O O . HIS A 1 126 ? 4.349 5.895 8.097 1.00 93.50 126 HIS A O 1
ATOM 968 N N . VAL A 1 127 ? 2.732 5.223 6.687 1.00 95.31 127 VAL A N 1
ATOM 969 C CA . VAL A 1 127 ? 1.769 4.818 7.725 1.00 95.31 127 VAL A CA 1
ATOM 970 C C . VAL A 1 127 ? 2.391 3.907 8.794 1.00 95.31 127 VAL A C 1
ATOM 972 O O . VAL A 1 127 ? 2.190 4.125 9.982 1.00 95.31 127 VAL A O 1
ATOM 975 N N . LEU A 1 128 ? 3.240 2.953 8.396 1.00 95.00 128 LEU A N 1
ATOM 976 C CA . LEU A 1 128 ? 3.909 2.038 9.333 1.00 95.00 128 LEU A CA 1
ATOM 977 C C . LEU A 1 128 ? 4.928 2.719 10.264 1.00 95.00 128 LEU A C 1
ATOM 979 O O . LEU A 1 128 ? 5.286 2.134 11.279 1.00 95.00 128 LEU A O 1
ATOM 983 N N . ASN A 1 129 ? 5.391 3.926 9.928 1.00 94.00 129 ASN A N 1
ATOM 984 C CA . ASN A 1 129 ? 6.325 4.699 10.751 1.00 94.00 129 ASN A CA 1
ATOM 985 C C . ASN A 1 129 ? 5.618 5.792 11.568 1.00 94.00 129 ASN A C 1
ATOM 987 O O . ASN A 1 129 ? 6.120 6.186 12.614 1.00 94.00 129 ASN A O 1
ATOM 991 N N . ARG A 1 130 ? 4.458 6.283 11.109 1.00 94.62 130 ARG A N 1
ATOM 992 C CA . ARG A 1 130 ? 3.659 7.300 11.819 1.00 94.62 130 ARG A CA 1
ATOM 993 C C . ARG A 1 130 ? 2.900 6.756 13.022 1.00 94.62 130 ARG A C 1
ATOM 995 O O . ARG A 1 130 ? 2.547 7.528 13.906 1.00 94.62 130 ARG A O 1
ATOM 1002 N N . PHE A 1 131 ? 2.653 5.450 13.037 1.00 94.56 131 PHE A N 1
ATOM 1003 C CA . PHE A 1 131 ? 1.914 4.753 14.085 1.00 94.56 131 PHE A CA 1
ATOM 1004 C C . PHE A 1 131 ? 2.812 3.701 14.763 1.00 94.56 131 PHE A C 1
ATOM 1006 O O . PHE A 1 131 ? 2.662 2.499 14.503 1.00 94.56 131 PHE A O 1
ATOM 1013 N N . PRO A 1 132 ? 3.793 4.148 15.578 1.00 93.19 132 PRO A N 1
ATOM 1014 C CA . PRO A 1 132 ? 4.824 3.284 16.150 1.00 93.19 132 PRO A CA 1
ATOM 1015 C C . PRO A 1 132 ? 4.357 2.468 17.362 1.00 93.19 132 PRO A C 1
ATOM 1017 O O . PRO A 1 132 ? 5.045 1.521 17.732 1.00 93.19 132 PRO A O 1
ATOM 1020 N N . ASP A 1 133 ? 3.226 2.807 17.989 1.00 95.81 133 ASP A N 1
ATOM 1021 C CA . ASP A 1 133 ? 2.776 2.127 19.206 1.00 95.81 133 ASP A CA 1
ATOM 1022 C C . ASP A 1 133 ? 2.174 0.759 18.872 1.00 95.81 133 ASP A C 1
ATOM 1024 O O . ASP A 1 133 ? 1.028 0.637 18.429 1.00 95.81 133 ASP A O 1
ATOM 1028 N N . LEU A 1 134 ? 2.974 -0.284 19.078 1.00 94.00 134 LEU A N 1
ATOM 1029 C CA . LEU A 1 134 ? 2.617 -1.669 18.788 1.00 94.00 134 LEU A CA 1
ATOM 1030 C C . LEU A 1 134 ? 1.558 -2.235 19.750 1.00 94.00 134 LEU A C 1
ATOM 1032 O O . LEU A 1 134 ? 0.957 -3.254 19.424 1.00 94.00 134 LEU A O 1
ATOM 1036 N N . GLY A 1 135 ? 1.334 -1.609 20.911 1.00 93.25 135 GLY A N 1
ATOM 1037 C CA . GLY A 1 135 ? 0.295 -2.008 21.865 1.00 93.25 135 GLY A CA 1
ATOM 1038 C C . GLY A 1 135 ? -1.085 -1.448 21.516 1.00 93.25 135 GLY A C 1
ATOM 1039 O O . GLY A 1 135 ? -2.106 -2.011 21.916 1.00 93.25 135 GLY A O 1
ATOM 1040 N N . ASP A 1 136 ? -1.136 -0.370 20.731 1.00 95.38 136 ASP A N 1
ATOM 1041 C CA . ASP A 1 136 ? -2.388 0.272 20.350 1.00 95.38 136 ASP A CA 1
ATOM 1042 C C . ASP A 1 136 ? -3.071 -0.448 19.174 1.00 95.38 136 ASP A C 1
ATOM 1044 O O . ASP A 1 136 ? -2.686 -0.342 18.000 1.00 95.38 136 ASP A O 1
ATOM 1048 N N . SER A 1 137 ? -4.155 -1.158 19.493 1.00 94.69 137 SER A N 1
ATOM 1049 C CA . SER A 1 137 ? -5.016 -1.810 18.502 1.00 94.69 137 SER A CA 1
ATOM 1050 C C . SER A 1 137 ? -5.681 -0.819 17.538 1.00 94.69 137 SER A C 1
ATOM 1052 O O . SER A 1 137 ? -5.875 -1.153 16.367 1.00 94.69 137 SER A O 1
ATOM 1054 N N . LEU A 1 138 ? -5.978 0.416 17.963 1.00 96.00 138 LEU A N 1
ATOM 1055 C CA . LEU A 1 138 ? -6.577 1.433 17.096 1.00 96.00 138 LEU A CA 1
ATOM 1056 C C . LEU A 1 138 ? -5.609 1.853 15.991 1.00 96.00 138 LEU A C 1
ATOM 1058 O O . LEU A 1 138 ? -6.047 2.087 14.862 1.00 96.00 138 LEU A O 1
ATOM 1062 N N . GLN A 1 139 ? -4.304 1.876 16.272 1.00 96.44 139 GLN A N 1
ATOM 1063 C CA . GLN A 1 139 ? -3.277 2.105 15.256 1.00 96.44 139 GLN A CA 1
ATOM 1064 C C . GLN A 1 139 ? -3.224 0.973 14.229 1.00 96.44 139 GLN A C 1
ATOM 1066 O O . GLN A 1 139 ? -3.128 1.245 13.030 1.00 96.44 139 GLN A O 1
ATOM 1071 N N . THR A 1 140 ? -3.381 -0.285 14.652 1.00 97.12 140 THR A N 1
ATOM 1072 C CA . THR A 1 140 ? -3.512 -1.414 13.715 1.00 97.12 140 THR A CA 1
ATOM 1073 C C . THR A 1 140 ? -4.745 -1.250 12.823 1.00 97.12 140 THR A C 1
ATOM 1075 O O . THR A 1 140 ? -4.645 -1.407 11.606 1.00 97.12 140 THR A O 1
ATOM 1078 N N . ILE A 1 141 ? -5.897 -0.857 13.380 1.00 96.81 141 ILE A N 1
ATOM 1079 C CA . ILE A 1 141 ? -7.119 -0.602 12.594 1.00 96.81 141 ILE A CA 1
ATOM 1080 C C . ILE A 1 141 ? -6.921 0.584 11.642 1.00 96.81 141 ILE A C 1
ATOM 1082 O O . ILE A 1 141 ? -7.390 0.570 10.504 1.00 96.81 141 ILE A O 1
ATOM 1086 N N . HIS A 1 142 ? -6.192 1.611 12.069 1.00 96.56 142 HIS A N 1
ATOM 1087 C CA . HIS A 1 142 ? -5.842 2.733 11.211 1.00 96.56 142 HIS A CA 1
ATOM 1088 C C . HIS A 1 142 ? -4.966 2.294 10.026 1.00 96.56 142 HIS A C 1
ATOM 1090 O O . HIS A 1 142 ? -5.237 2.667 8.888 1.00 96.56 142 HIS A O 1
ATOM 1096 N N . ILE A 1 143 ? -3.976 1.430 10.245 1.00 96.94 143 ILE A N 1
ATOM 1097 C CA . ILE A 1 143 ? -3.163 0.857 9.162 1.00 96.94 143 ILE A CA 1
ATOM 1098 C C . ILE A 1 143 ? -4.007 -0.045 8.246 1.00 96.94 143 ILE A C 1
ATOM 1100 O O . ILE A 1 143 ? -3.852 0.007 7.025 1.00 96.94 143 ILE A O 1
ATOM 1104 N N . LEU A 1 144 ? -4.958 -0.808 8.795 1.00 97.31 144 LEU A N 1
ATOM 1105 C CA . LEU A 1 144 ? -5.908 -1.593 7.996 1.00 97.31 144 LEU A CA 1
ATOM 1106 C C . LEU A 1 144 ? -6.732 -0.712 7.049 1.00 97.31 144 LEU A C 1
ATOM 1108 O O . LEU A 1 144 ? -6.965 -1.111 5.909 1.00 97.31 144 LEU A O 1
ATOM 1112 N N . ARG A 1 145 ? -7.125 0.496 7.472 1.00 96.62 145 ARG A N 1
ATOM 1113 C CA . ARG A 1 145 ? -7.800 1.478 6.604 1.00 96.62 145 ARG A CA 1
ATOM 1114 C C . ARG A 1 145 ? -6.921 1.896 5.419 1.00 96.62 145 ARG A C 1
ATOM 1116 O O . ARG A 1 145 ? -7.424 2.007 4.301 1.00 96.62 145 ARG A O 1
ATOM 1123 N N . TYR A 1 146 ? -5.615 2.058 5.631 1.00 95.69 146 TYR A N 1
ATOM 1124 C CA . TYR A 1 146 ? -4.663 2.347 4.554 1.00 95.69 146 TYR A CA 1
ATOM 1125 C C . TYR A 1 146 ? -4.501 1.180 3.574 1.00 95.69 146 TYR A C 1
ATOM 1127 O O . TYR A 1 146 ? -4.516 1.407 2.366 1.00 95.69 146 TYR A O 1
ATOM 1135 N N . MET A 1 147 ? -4.360 -0.048 4.083 1.00 95.25 147 MET A N 1
ATOM 1136 C CA . MET A 1 147 ? -4.096 -1.241 3.267 1.00 95.25 147 MET A CA 1
ATOM 1137 C C . MET A 1 147 ? -5.344 -1.767 2.545 1.00 95.25 147 MET A C 1
ATOM 1139 O O . MET A 1 147 ? -5.254 -2.210 1.402 1.00 95.25 147 MET A O 1
ATOM 1143 N N . PHE A 1 148 ? -6.518 -1.692 3.179 1.00 95.94 148 PHE A N 1
ATOM 1144 C CA . PHE A 1 148 ? -7.768 -2.278 2.678 1.00 95.94 148 PHE A CA 1
ATOM 1145 C C . PHE A 1 148 ? -8.916 -1.264 2.555 1.00 95.94 148 PHE A C 1
ATOM 1147 O O . PHE A 1 148 ? -10.035 -1.540 2.998 1.00 95.94 148 PHE A O 1
ATOM 1154 N N . PRO A 1 149 ? -8.712 -0.105 1.910 1.00 94.12 149 PRO A N 1
ATOM 1155 C CA . PRO A 1 149 ? -9.689 0.982 1.923 1.00 94.12 149 PRO A CA 1
ATOM 1156 C C . PRO A 1 149 ? -11.061 0.628 1.379 1.00 94.12 149 PRO A C 1
ATOM 1158 O O . PRO A 1 149 ? -12.070 1.089 1.905 1.00 94.12 149 PRO A O 1
ATOM 1161 N N . ARG A 1 150 ? -11.109 -0.240 0.365 1.00 92.62 150 ARG A N 1
ATOM 1162 C CA . ARG A 1 150 ? -12.366 -0.695 -0.232 1.00 92.62 150 ARG A CA 1
ATOM 1163 C C . ARG A 1 150 ? -13.292 -1.337 0.805 1.00 92.62 150 ARG A C 1
ATOM 1165 O O . ARG A 1 150 ? -14.494 -1.122 0.751 1.00 92.62 150 ARG A O 1
ATOM 1172 N N . GLN A 1 151 ? -12.744 -2.086 1.766 1.00 94.25 151 GLN A N 1
ATOM 1173 C CA . GLN A 1 151 ? -13.539 -2.737 2.819 1.00 94.25 151 GLN A CA 1
ATOM 1174 C C . GLN A 1 151 ? -14.120 -1.739 3.828 1.00 94.25 151 GLN A C 1
ATOM 1176 O O . GLN A 1 151 ? -15.091 -2.056 4.506 1.00 94.25 151 GLN A O 1
ATOM 1181 N N . PHE A 1 152 ? -13.543 -0.540 3.908 1.00 93.69 152 PHE A N 1
ATOM 1182 C CA . PHE A 1 152 ? -14.027 0.574 4.723 1.00 93.69 152 PHE A CA 1
ATOM 1183 C C . PHE A 1 152 ? -14.857 1.580 3.906 1.00 93.69 152 PHE A C 1
ATOM 1185 O O . PHE A 1 152 ? -15.145 2.666 4.396 1.00 93.69 152 PHE A O 1
ATOM 1192 N N . GLY A 1 153 ? -15.210 1.258 2.654 1.00 90.44 153 GLY A N 1
ATOM 1193 C CA . GLY A 1 153 ? -15.964 2.163 1.780 1.00 90.44 153 GLY A CA 1
ATOM 1194 C C . GLY A 1 153 ? -15.186 3.413 1.353 1.00 90.44 153 GLY A C 1
ATOM 1195 O O . GLY A 1 153 ? -15.789 4.423 0.998 1.00 90.44 153 GLY A O 1
ATOM 1196 N N . MET A 1 154 ? -13.853 3.363 1.408 1.00 91.31 154 MET A N 1
ATOM 1197 C CA . MET A 1 154 ? -12.975 4.478 1.060 1.00 91.31 154 MET A CA 1
ATOM 1198 C C . MET A 1 154 ? -12.474 4.397 -0.389 1.00 91.31 154 MET A C 1
ATOM 1200 O O . MET A 1 154 ? -12.509 3.343 -1.041 1.00 91.31 154 MET A O 1
ATOM 1204 N N . HIS A 1 155 ? -11.960 5.526 -0.877 1.00 91.62 155 HIS A N 1
ATOM 1205 C CA . HIS A 1 155 ? -11.378 5.692 -2.203 1.00 91.62 155 HIS A CA 1
ATOM 1206 C C . HIS A 1 155 ? -10.263 4.675 -2.436 1.00 91.62 155 HIS A C 1
ATOM 1208 O O . HIS A 1 155 ? -9.426 4.407 -1.570 1.00 91.62 155 HIS A O 1
ATOM 1214 N N . ASN A 1 156 ? -10.270 4.049 -3.602 1.00 91.25 156 ASN A N 1
ATOM 1215 C CA . ASN A 1 156 ? -9.299 3.031 -3.966 1.00 91.25 156 ASN A CA 1
ATOM 1216 C C . ASN A 1 156 ? -9.152 2.943 -5.488 1.00 91.25 156 ASN A C 1
ATOM 1218 O O . ASN A 1 156 ? -10.022 3.383 -6.239 1.00 91.25 156 ASN A O 1
ATOM 1222 N N . VAL A 1 157 ? -8.062 2.318 -5.931 1.00 88.56 157 VAL A N 1
ATOM 1223 C CA . VAL A 1 157 ? -7.715 2.202 -7.356 1.00 88.56 157 VAL A CA 1
ATOM 1224 C C . VAL A 1 157 ? -8.694 1.358 -8.174 1.00 88.56 157 VAL A C 1
ATOM 1226 O O . VAL A 1 157 ? -8.735 1.513 -9.388 1.00 88.56 157 VAL A O 1
ATOM 1229 N N . PHE A 1 158 ? -9.476 0.481 -7.537 1.00 87.81 158 PHE A N 1
ATOM 1230 C CA . PHE A 1 158 ? -10.368 -0.440 -8.242 1.00 87.81 158 PHE A CA 1
ATOM 1231 C C . PHE A 1 158 ? -11.698 0.208 -8.581 1.00 87.81 158 PHE A C 1
ATOM 1233 O O . PHE A 1 158 ? -12.182 0.042 -9.687 1.00 87.81 158 PHE A O 1
ATOM 1240 N N . THR A 1 159 ? -12.297 0.932 -7.639 1.00 85.69 159 THR A N 1
ATOM 1241 C CA . THR A 1 159 ? -13.694 1.357 -7.796 1.00 85.69 159 THR A CA 1
ATOM 1242 C C . THR A 1 159 ? -13.837 2.868 -7.937 1.00 85.69 159 THR A C 1
ATOM 1244 O O . THR A 1 159 ? -14.861 3.364 -8.399 1.00 85.69 159 THR A O 1
ATOM 1247 N N . SER A 1 160 ? -12.850 3.653 -7.507 1.00 81.69 160 SER A N 1
ATOM 1248 C CA . SER A 1 160 ? -13.064 5.085 -7.310 1.00 81.69 160 SER A CA 1
ATOM 1249 C C . SER A 1 160 ? -12.657 5.941 -8.510 1.00 81.69 160 SER A C 1
ATOM 1251 O O . SER A 1 160 ? -11.574 5.803 -9.094 1.00 81.69 160 SER A O 1
ATOM 1253 N N . ARG A 1 161 ? -13.533 6.892 -8.848 1.00 82.69 161 ARG A N 1
ATOM 1254 C CA . ARG A 1 161 ? -13.260 7.925 -9.850 1.00 82.69 161 ARG A CA 1
ATOM 1255 C C . ARG A 1 161 ? -12.250 8.931 -9.308 1.00 82.69 161 ARG A C 1
ATOM 1257 O O . ARG A 1 161 ? -12.249 9.258 -8.120 1.00 82.69 161 ARG A O 1
ATOM 1264 N N . VAL A 1 162 ? -11.345 9.364 -10.173 1.00 82.12 162 VAL A N 1
ATOM 1265 C CA . VAL A 1 162 ? -10.318 10.353 -9.840 1.00 82.12 162 VAL A CA 1
ATOM 1266 C C . VAL A 1 162 ? -10.801 11.705 -10.329 1.00 82.12 162 VAL A C 1
ATOM 1268 O O . VAL A 1 162 ? -11.265 11.814 -11.459 1.00 82.12 162 VAL A O 1
ATOM 1271 N N . ASP A 1 163 ? -10.729 12.703 -9.454 1.00 82.38 163 ASP A N 1
ATOM 1272 C CA . ASP A 1 163 ? -11.028 14.082 -9.811 1.00 82.38 163 ASP A CA 1
ATOM 1273 C C . ASP A 1 163 ? -9.762 14.726 -10.386 1.00 82.38 163 ASP A C 1
ATOM 1275 O O . ASP A 1 163 ? -8.741 14.817 -9.699 1.00 82.38 163 ASP A O 1
ATOM 1279 N N . SER A 1 164 ? -9.832 15.164 -11.643 1.00 82.62 164 SER A N 1
ATOM 1280 C CA . SER A 1 164 ? -8.727 15.842 -12.326 1.00 82.62 164 SER A CA 1
ATOM 1281 C C . SER A 1 164 ? -8.390 17.200 -11.706 1.00 82.62 164 SER A C 1
ATOM 1283 O O . SER A 1 164 ? -7.277 17.690 -11.885 1.00 82.62 164 SER A O 1
ATOM 1285 N N . ARG A 1 165 ? -9.313 17.791 -10.934 1.00 84.44 165 ARG A N 1
ATOM 1286 C CA . ARG A 1 165 ? -9.062 19.006 -10.145 1.00 84.44 165 ARG A CA 1
ATOM 1287 C C . ARG A 1 165 ? -8.173 18.736 -8.935 1.00 84.44 165 ARG A C 1
ATOM 1289 O O . ARG A 1 165 ? -7.471 19.635 -8.487 1.00 84.44 165 ARG A O 1
ATOM 1296 N N . GLU A 1 166 ? -8.200 17.514 -8.402 1.00 80.94 166 GLU A N 1
ATOM 1297 C CA . GLU A 1 166 ? -7.379 17.123 -7.254 1.00 80.94 166 GLU A CA 1
ATOM 1298 C C . GLU A 1 166 ? -6.025 16.539 -7.668 1.00 80.94 166 GLU A C 1
ATOM 1300 O O . GLU A 1 166 ? -5.035 16.689 -6.951 1.00 80.94 166 GLU A O 1
ATOM 1305 N N . THR A 1 167 ? -5.959 15.829 -8.797 1.00 82.31 167 THR A N 1
ATOM 1306 C CA . THR A 1 167 ? -4.710 15.223 -9.259 1.00 82.31 167 THR A CA 1
ATOM 1307 C C . THR A 1 167 ? -4.641 15.110 -10.777 1.00 82.31 167 THR A C 1
ATOM 1309 O O . THR A 1 167 ? -5.591 14.696 -11.434 1.00 82.31 167 THR A O 1
ATOM 1312 N N . ALA A 1 168 ? -3.467 15.419 -11.328 1.00 82.31 168 ALA A N 1
ATOM 1313 C CA . ALA A 1 168 ? -3.141 15.161 -12.729 1.00 82.31 168 ALA A CA 1
ATOM 1314 C C . ALA A 1 168 ? -2.758 13.689 -12.992 1.00 82.31 168 ALA A C 1
ATOM 1316 O O . ALA A 1 168 ? -2.563 13.291 -14.138 1.00 82.31 168 ALA A O 1
ATOM 1317 N N . MET A 1 169 ? -2.608 12.878 -11.939 1.00 82.81 169 MET A N 1
ATOM 1318 C CA . MET A 1 169 ? -2.207 11.477 -12.054 1.00 82.81 169 MET A CA 1
ATOM 1319 C C . MET A 1 169 ? -3.428 10.564 -12.255 1.00 82.81 169 MET A C 1
ATOM 1321 O O . MET A 1 169 ? -4.517 10.882 -11.780 1.00 82.81 169 MET A O 1
ATOM 1325 N N . PRO A 1 170 ? -3.261 9.366 -12.852 1.00 80.19 170 PRO A N 1
ATOM 1326 C CA . PRO A 1 170 ? -4.365 8.413 -13.037 1.00 80.19 170 PRO A CA 1
ATOM 1327 C C . PRO A 1 170 ? -5.040 7.935 -11.738 1.00 80.19 170 PRO A C 1
ATOM 1329 O O . PRO A 1 170 ? -6.141 7.374 -11.792 1.00 80.19 170 PRO A O 1
ATOM 1332 N N . PHE A 1 171 ? -4.371 8.138 -10.592 1.00 83.81 171 PHE A N 1
ATOM 1333 C CA . PHE A 1 171 ? -4.788 7.775 -9.236 1.00 83.81 171 PHE A CA 1
ATOM 1334 C C . PHE A 1 171 ? -4.431 8.879 -8.236 1.00 83.81 171 PHE A C 1
ATOM 1336 O O . PHE A 1 171 ? -3.448 9.598 -8.425 1.00 83.81 171 PHE A O 1
ATOM 1343 N N . LYS A 1 172 ? -5.198 8.967 -7.141 1.00 87.00 172 LYS A N 1
ATOM 1344 C CA . LYS A 1 172 ? -4.900 9.871 -6.020 1.00 87.00 172 LYS A CA 1
ATOM 1345 C C . LYS A 1 172 ? -3.602 9.465 -5.316 1.00 87.00 172 LYS A C 1
ATOM 1347 O O . LYS A 1 172 ? -3.193 8.304 -5.345 1.00 87.00 172 LYS A O 1
ATOM 1352 N N . ASP A 1 173 ? -2.973 10.425 -4.643 1.00 86.50 173 ASP A N 1
ATOM 1353 C CA . ASP A 1 173 ? -1.861 10.125 -3.747 1.00 86.50 173 ASP A CA 1
ATOM 1354 C C . ASP A 1 173 ? -2.383 9.564 -2.420 1.00 86.50 173 ASP A C 1
ATOM 1356 O O . ASP A 1 173 ? -2.949 10.287 -1.604 1.00 86.50 173 ASP A O 1
ATOM 1360 N N . TYR A 1 174 ? -2.183 8.267 -2.202 1.00 89.31 174 TYR A N 1
ATOM 1361 C CA . TYR A 1 174 ? -2.647 7.577 -0.998 1.00 89.31 174 TYR A CA 1
ATOM 1362 C C . TYR A 1 174 ? -1.646 7.611 0.164 1.00 89.31 174 TYR A C 1
ATOM 1364 O O . TYR A 1 174 ? -1.832 6.888 1.142 1.00 89.31 174 TYR A O 1
ATOM 1372 N N . THR A 1 175 ? -0.585 8.424 0.081 1.00 89.81 175 THR A N 1
ATOM 1373 C CA . THR A 1 175 ? 0.423 8.521 1.150 1.00 89.81 175 THR A CA 1
ATOM 1374 C C . THR A 1 175 ? -0.181 9.015 2.466 1.00 89.81 175 THR A C 1
ATOM 1376 O O . THR A 1 175 ? 0.188 8.517 3.527 1.00 89.81 175 THR A O 1
ATOM 1379 N N . LEU A 1 176 ? -1.116 9.970 2.400 1.00 92.62 176 LEU A N 1
ATOM 1380 C CA . LEU A 1 176 ? -1.816 10.544 3.552 1.00 92.62 176 LEU A CA 1
ATOM 1381 C C . LEU A 1 176 ? -3.322 10.493 3.301 1.00 92.62 176 LEU A C 1
ATOM 1383 O O . LEU A 1 176 ? -3.801 10.986 2.282 1.00 92.62 176 LEU A O 1
ATOM 1387 N N . ARG A 1 177 ? -4.073 9.895 4.225 1.00 93.69 177 ARG A N 1
ATOM 1388 C CA . ARG A 1 177 ? -5.507 9.604 4.051 1.00 93.69 177 ARG A CA 1
ATOM 1389 C C . ARG A 1 177 ? -6.375 10.071 5.207 1.00 93.69 177 ARG A C 1
ATOM 1391 O O . ARG A 1 177 ? -7.569 9.795 5.242 1.00 93.69 177 ARG A O 1
ATOM 1398 N N . GLU A 1 178 ? -5.802 10.791 6.161 1.00 93.44 178 GLU A N 1
ATOM 1399 C CA . GLU A 1 178 ? -6.502 11.239 7.365 1.00 93.44 178 GLU A CA 1
ATOM 1400 C C . GLU A 1 178 ? -7.687 12.138 7.038 1.00 93.44 178 GLU A C 1
ATOM 1402 O O . GLU A 1 178 ? -8.748 11.961 7.626 1.00 93.44 178 GLU A O 1
ATOM 1407 N N . LYS A 1 179 ? -7.537 13.047 6.065 1.00 92.56 179 LYS A N 1
ATOM 1408 C CA . LYS A 1 179 ? -8.636 13.916 5.615 1.00 92.56 179 LYS A CA 1
ATOM 1409 C C . LYS A 1 179 ? -9.802 13.102 5.058 1.00 92.56 179 LYS A C 1
ATOM 1411 O O . LYS A 1 179 ? -10.953 13.337 5.403 1.00 92.56 179 LYS A O 1
ATOM 1416 N N . GLU A 1 180 ? -9.493 12.105 4.234 1.00 92.94 180 GLU A N 1
ATOM 1417 C CA . GLU A 1 180 ? -10.492 11.203 3.665 1.00 92.94 180 GLU A CA 1
ATOM 1418 C C . GLU A 1 180 ? -11.205 10.392 4.755 1.00 92.94 180 GLU A C 1
ATOM 1420 O O . GLU A 1 180 ? -12.432 10.326 4.772 1.00 92.94 180 GLU A O 1
ATOM 1425 N N . MET A 1 181 ? -10.448 9.815 5.692 1.00 94.50 181 MET A N 1
ATOM 1426 C CA . MET A 1 181 ? -11.001 9.072 6.827 1.00 94.50 181 MET A CA 1
ATOM 1427 C C . MET A 1 181 ? -11.886 9.947 7.714 1.00 94.50 181 MET A C 1
ATOM 1429 O O . MET A 1 181 ? -12.935 9.487 8.160 1.00 94.50 181 MET A O 1
ATOM 1433 N N . HIS A 1 182 ? -11.484 11.197 7.948 1.00 94.19 182 HIS A N 1
ATOM 1434 C CA . HIS A 1 182 ? -12.263 12.158 8.717 1.00 94.19 182 HIS A CA 1
ATOM 1435 C C . HIS A 1 182 ? -13.606 12.442 8.047 1.00 94.19 182 HIS A C 1
ATOM 1437 O O . HIS A 1 182 ? -14.647 12.264 8.669 1.00 94.19 182 HIS A O 1
ATOM 1443 N N . HIS A 1 183 ? -13.600 12.772 6.754 1.00 92.75 183 HIS A N 1
ATOM 1444 C CA . HIS A 1 183 ? -14.836 13.014 6.014 1.00 92.75 183 HIS A CA 1
ATOM 1445 C C . HIS A 1 183 ? -15.714 11.763 5.904 1.00 92.75 183 HIS A C 1
ATOM 1447 O O . HIS A 1 183 ? -16.937 11.862 5.969 1.00 92.75 183 HIS A O 1
ATOM 1453 N N . ALA A 1 184 ? -15.125 10.573 5.763 1.00 92.31 184 ALA A N 1
ATOM 1454 C CA . ALA A 1 184 ? -15.885 9.326 5.775 1.00 92.31 184 ALA A CA 1
ATOM 1455 C C . ALA A 1 184 ? -16.616 9.128 7.114 1.00 92.31 184 ALA A C 1
ATOM 1457 O O . ALA A 1 184 ? -17.811 8.830 7.111 1.00 92.31 184 ALA A O 1
ATOM 1458 N N . MET A 1 185 ? -15.919 9.359 8.231 1.00 94.00 185 MET A N 1
ATOM 1459 C CA . MET A 1 185 ? -16.487 9.312 9.579 1.00 94.00 185 MET A CA 1
ATOM 1460 C C . MET A 1 185 ? -17.593 10.358 9.761 1.00 94.00 185 MET A C 1
ATOM 1462 O O . MET A 1 185 ? -18.692 10.006 10.180 1.00 94.00 185 MET A O 1
ATOM 1466 N N . GLU A 1 186 ? -17.338 11.621 9.410 1.00 93.31 186 GLU A N 1
ATOM 1467 C CA . GLU A 1 186 ? -18.317 12.709 9.525 1.00 93.31 186 GLU A CA 1
ATOM 1468 C C . GLU A 1 186 ? -19.595 12.410 8.744 1.00 93.31 186 GLU A C 1
ATOM 1470 O O . GLU A 1 186 ? -20.686 12.514 9.294 1.00 93.31 186 GLU A O 1
ATOM 1475 N N . ARG A 1 187 ? -19.483 11.988 7.478 1.00 91.88 187 ARG A N 1
ATOM 1476 C CA . ARG A 1 187 ? -20.659 11.656 6.660 1.00 91.88 187 ARG A CA 1
ATOM 1477 C C . ARG A 1 187 ? -21.489 10.542 7.289 1.00 91.88 187 ARG A C 1
ATOM 1479 O O . ARG A 1 187 ? -22.709 10.655 7.333 1.00 91.88 187 ARG A O 1
ATOM 1486 N N . GLU A 1 188 ? -20.843 9.476 7.760 1.00 92.06 188 GLU A N 1
ATOM 1487 C CA . GLU A 1 188 ? -21.548 8.334 8.344 1.00 92.06 188 GLU A CA 1
ATOM 1488 C C . GLU A 1 188 ? -22.238 8.703 9.664 1.00 92.06 188 GLU A C 1
ATOM 1490 O O . GLU A 1 188 ? -23.373 8.292 9.908 1.00 92.06 188 GLU A O 1
ATOM 1495 N N . LEU A 1 189 ? -21.575 9.491 10.513 1.00 92.94 189 LEU A N 1
ATOM 1496 C CA . LEU A 1 189 ? -22.138 9.919 11.791 1.00 92.94 189 LEU A CA 1
ATOM 1497 C C . LEU A 1 189 ? -23.262 10.942 11.609 1.00 92.94 189 LEU A C 1
ATOM 1499 O O . LEU A 1 189 ? -24.293 10.820 12.265 1.00 92.94 189 LEU A O 1
ATOM 1503 N N . THR A 1 190 ? -23.115 11.896 10.688 1.00 92.88 190 THR A N 1
ATOM 1504 C CA . THR A 1 190 ? -24.163 12.876 10.366 1.00 92.88 190 THR A CA 1
ATOM 1505 C C . THR A 1 190 ? -25.406 12.199 9.795 1.00 92.88 190 THR A C 1
ATOM 1507 O O . THR A 1 190 ? -26.512 12.518 10.217 1.00 92.88 190 THR A O 1
ATOM 1510 N N . GLN A 1 191 ? -25.253 11.199 8.918 1.00 91.25 191 GLN A N 1
ATOM 1511 C CA . GLN A 1 191 ? -26.384 10.403 8.412 1.00 91.25 191 GLN A CA 1
ATOM 1512 C C . GLN A 1 191 ? -27.143 9.663 9.519 1.00 91.25 191 GLN A C 1
ATOM 1514 O O . GLN A 1 191 ? -28.331 9.392 9.378 1.00 91.25 191 GLN A O 1
ATOM 1519 N N . LYS A 1 192 ? -26.463 9.338 10.622 1.00 91.19 192 LYS A N 1
ATOM 1520 C CA . LYS A 1 192 ? -27.051 8.686 11.797 1.00 91.19 192 LYS A CA 1
ATOM 1521 C C . LYS A 1 192 ? -27.533 9.681 12.859 1.00 91.19 192 LYS A C 1
ATOM 1523 O O . LYS A 1 192 ? -28.044 9.239 13.879 1.00 91.19 192 LYS A O 1
ATOM 1528 N N . GLY A 1 193 ? -27.353 10.990 12.654 1.00 90.06 193 GLY A N 1
ATOM 1529 C CA . GLY A 1 193 ? -27.664 12.022 13.650 1.00 90.06 193 GLY A CA 1
ATOM 1530 C C . GLY A 1 193 ? -26.751 12.005 14.885 1.00 90.06 193 GLY A C 1
ATOM 1531 O O . GLY A 1 193 ? -27.133 12.511 15.932 1.00 90.06 193 GLY A O 1
ATOM 1532 N N . LEU A 1 194 ? -25.554 11.413 14.785 1.00 90.94 194 LEU A N 1
ATOM 1533 C CA . LEU A 1 194 ? -24.625 11.165 15.901 1.00 90.94 194 LEU A CA 1
ATOM 1534 C C . LEU A 1 194 ? -23.273 11.879 15.717 1.00 90.94 194 LEU A C 1
ATOM 1536 O O . LEU A 1 194 ? -22.253 11.424 16.232 1.00 90.94 194 LEU A O 1
ATOM 1540 N N . SER A 1 195 ? -23.233 12.978 14.957 1.00 81.50 195 SER A N 1
ATOM 1541 C CA . SER A 1 195 ? -21.990 13.682 14.586 1.00 81.50 195 SER A CA 1
ATOM 1542 C C . SER A 1 195 ? -21.138 14.117 15.784 1.00 81.50 195 SER A C 1
ATOM 1544 O O . SER A 1 195 ? -19.912 14.080 15.702 1.00 81.50 195 SER A O 1
ATOM 1546 N N . HIS A 1 196 ? -21.774 14.481 16.900 1.00 86.81 196 HIS A N 1
ATOM 1547 C CA . HIS A 1 196 ? -21.107 14.948 18.120 1.00 86.81 196 HIS A CA 1
ATOM 1548 C C . HIS A 1 196 ? -21.048 13.901 19.243 1.00 86.81 196 HIS A C 1
ATOM 1550 O O . HIS A 1 196 ? -20.526 14.190 20.319 1.00 86.81 196 HIS A O 1
ATOM 1556 N N . ASP A 1 197 ? -21.550 12.682 19.021 1.00 92.50 197 ASP A N 1
ATOM 1557 C CA . ASP A 1 197 ? -21.515 11.635 20.042 1.00 92.50 197 ASP A CA 1
ATOM 1558 C C . ASP A 1 197 ? -20.118 10.995 20.129 1.00 92.50 197 ASP A C 1
ATOM 1560 O O . ASP A 1 197 ? -19.670 10.260 19.241 1.00 92.50 197 ASP A O 1
ATOM 1564 N N . ALA A 1 198 ? -19.433 11.242 21.249 1.00 92.75 198 ALA A N 1
ATOM 1565 C CA . ALA A 1 198 ? -18.111 10.694 21.536 1.00 92.75 198 ALA A CA 1
ATOM 1566 C C . ALA A 1 198 ? -18.080 9.154 21.498 1.00 92.75 198 ALA A C 1
ATOM 1568 O O . ALA A 1 198 ? -17.088 8.564 21.052 1.00 92.75 198 ALA A O 1
ATOM 1569 N N . ASN A 1 199 ? -19.161 8.487 21.915 1.00 94.06 199 ASN A N 1
ATOM 1570 C CA . ASN A 1 199 ? -19.242 7.029 21.901 1.00 94.06 199 ASN A CA 1
ATOM 1571 C C . ASN A 1 199 ? -19.385 6.493 20.476 1.00 94.06 199 ASN A C 1
ATOM 1573 O O . ASN A 1 199 ? -18.694 5.535 20.108 1.00 94.06 199 ASN A O 1
ATOM 1577 N N . ALA A 1 200 ? -20.214 7.132 19.648 1.00 92.44 200 ALA A N 1
ATOM 1578 C CA . ALA A 1 200 ? -20.332 6.800 18.232 1.00 92.44 200 ALA A CA 1
ATOM 1579 C C . ALA A 1 200 ? -18.997 6.984 17.491 1.00 92.44 200 ALA A C 1
ATOM 1581 O O . ALA A 1 200 ? -18.583 6.092 16.745 1.00 92.44 200 ALA A O 1
ATOM 1582 N N . ILE A 1 201 ? -18.268 8.071 17.769 1.00 92.81 201 ILE A N 1
ATOM 1583 C CA . ILE A 1 201 ? -16.925 8.315 17.216 1.00 92.81 201 ILE A CA 1
ATOM 1584 C C . ILE A 1 201 ? -15.954 7.205 17.632 1.00 92.81 201 ILE A C 1
ATOM 1586 O O . ILE A 1 201 ? -15.240 6.648 16.792 1.00 92.81 201 ILE A O 1
ATOM 1590 N N . LYS A 1 202 ? -15.922 6.845 18.921 1.00 94.19 202 LYS A N 1
ATOM 1591 C CA . LYS A 1 202 ? -15.046 5.777 19.427 1.00 94.19 202 LYS A CA 1
ATOM 1592 C C . LYS A 1 202 ? -15.364 4.436 18.765 1.00 94.19 202 LYS A C 1
ATOM 1594 O O . LYS A 1 202 ? -14.447 3.745 18.322 1.00 94.19 202 LYS A O 1
ATOM 1599 N N . LYS A 1 203 ? -16.652 4.104 18.635 1.00 94.44 203 LYS A N 1
ATOM 1600 C CA . LYS A 1 203 ? -17.138 2.889 17.965 1.00 94.44 203 LYS A CA 1
ATOM 1601 C C . LYS A 1 203 ? -16.768 2.858 16.483 1.00 94.44 203 LYS A C 1
ATOM 1603 O O . LYS A 1 203 ? -16.400 1.805 15.971 1.00 94.44 203 LYS A O 1
ATOM 1608 N N . TRP A 1 204 ? -16.837 3.995 15.792 1.00 94.19 204 TRP A N 1
ATOM 1609 C CA . TRP A 1 204 ? -16.412 4.091 14.397 1.00 94.19 204 TRP A CA 1
ATOM 1610 C C . TRP A 1 204 ? -14.905 3.858 14.257 1.00 94.19 204 TRP A C 1
ATOM 1612 O O . TRP A 1 204 ? -14.464 3.070 13.419 1.00 94.19 204 TRP A O 1
ATOM 1622 N N . LYS A 1 205 ? -14.096 4.483 15.123 1.00 94.19 205 LYS A N 1
ATOM 1623 C CA . LYS A 1 205 ? -12.633 4.334 15.110 1.00 94.19 205 LYS A CA 1
ATOM 1624 C C . LYS A 1 205 ? -12.191 2.890 15.355 1.00 94.19 205 LYS A C 1
ATOM 1626 O O . LYS A 1 205 ? -11.277 2.435 14.663 1.00 94.19 205 LYS A O 1
ATOM 1631 N N . SER A 1 206 ? -12.870 2.163 16.242 1.00 95.94 206 SER A N 1
ATOM 1632 C CA . SER A 1 206 ? -12.609 0.743 16.520 1.00 95.94 206 SER A CA 1
ATOM 1633 C C . SER A 1 206 ? -13.308 -0.236 15.565 1.00 95.94 206 SER A C 1
ATOM 1635 O O . SER A 1 206 ? -13.135 -1.448 15.696 1.00 95.94 206 SER A O 1
ATOM 1637 N N . HIS A 1 207 ? -14.090 0.247 14.595 1.00 95.44 207 HIS A N 1
ATOM 1638 C CA . HIS A 1 207 ? -14.812 -0.622 13.671 1.00 95.44 207 HIS A CA 1
ATOM 1639 C C . HIS A 1 207 ? -13.864 -1.397 12.746 1.00 95.44 207 HIS A C 1
ATOM 1641 O O . HIS A 1 207 ? -13.022 -0.809 12.067 1.00 95.44 207 HIS A O 1
ATOM 1647 N N . ILE A 1 208 ? -14.065 -2.717 12.663 1.00 96.88 208 ILE A N 1
ATOM 1648 C CA . ILE A 1 208 ? -13.374 -3.611 11.726 1.00 96.88 208 ILE A CA 1
ATOM 1649 C C . ILE A 1 208 ? -14.418 -4.341 10.859 1.00 96.88 208 ILE A C 1
ATOM 1651 O O . ILE A 1 208 ? -15.268 -5.068 11.409 1.00 96.88 208 ILE A O 1
ATOM 1655 N N . PRO A 1 209 ? -14.355 -4.201 9.518 1.00 96.44 209 PRO A N 1
ATOM 1656 C CA . PRO A 1 209 ? -15.193 -4.943 8.581 1.00 96.44 209 PRO A CA 1
ATOM 1657 C C . PRO A 1 209 ? -15.058 -6.453 8.781 1.00 96.44 209 PRO A C 1
ATOM 1659 O O . PRO A 1 209 ? -13.960 -6.947 9.024 1.00 96.44 209 PRO A O 1
ATOM 1662 N N . LYS A 1 210 ? -16.161 -7.203 8.639 1.00 96.06 210 LYS A N 1
ATOM 1663 C CA . LYS A 1 210 ? -16.203 -8.656 8.912 1.00 96.06 210 LYS A CA 1
ATOM 1664 C C . LYS A 1 210 ? -15.070 -9.428 8.222 1.00 96.06 210 LYS A C 1
ATOM 1666 O O . LYS A 1 210 ? -14.423 -10.239 8.868 1.00 96.06 210 LYS A O 1
ATOM 1671 N N . ARG A 1 211 ? -14.787 -9.106 6.954 1.00 94.88 211 ARG A N 1
ATOM 1672 C CA . ARG A 1 211 ? -13.745 -9.743 6.129 1.00 94.88 211 ARG A CA 1
ATOM 1673 C C . ARG A 1 211 ? -12.318 -9.560 6.660 1.00 94.88 211 ARG A C 1
ATOM 1675 O O . ARG A 1 211 ? -11.444 -10.337 6.307 1.00 94.88 211 ARG A O 1
ATOM 1682 N N . LEU A 1 212 ? -12.073 -8.521 7.457 1.00 96.62 212 LEU A N 1
ATOM 1683 C CA . LEU A 1 212 ? -10.739 -8.183 7.957 1.00 96.62 212 LEU A CA 1
ATOM 1684 C C . LEU A 1 212 ? -10.515 -8.609 9.412 1.00 96.62 212 LEU A C 1
ATOM 1686 O O . LEU A 1 212 ? -9.435 -8.378 9.941 1.00 96.62 212 LEU A O 1
ATOM 1690 N N . ARG A 1 213 ? -11.513 -9.184 10.089 1.00 95.56 213 ARG A N 1
ATOM 1691 C CA . ARG A 1 213 ? -11.364 -9.634 11.481 1.00 95.56 213 ARG A CA 1
ATOM 1692 C C . ARG A 1 213 ? -10.475 -10.881 11.550 1.00 95.56 213 ARG A C 1
ATOM 1694 O O . ARG A 1 213 ? -10.419 -11.647 10.596 1.00 95.56 213 ARG A O 1
ATOM 1701 N N . GLY A 1 214 ? -9.818 -11.091 12.691 1.00 96.00 214 GLY A N 1
ATOM 1702 C CA . GLY A 1 214 ? -8.973 -12.267 12.923 1.00 96.00 214 GLY A CA 1
ATOM 1703 C C . GLY A 1 214 ? -7.616 -12.159 12.229 1.00 96.00 214 GLY A C 1
ATOM 1704 O O . GLY A 1 214 ? -6.873 -11.206 12.469 1.00 96.00 214 GLY A O 1
ATOM 1705 N N . ASP A 1 215 ? -7.306 -13.121 11.362 1.00 96.62 215 ASP A N 1
ATOM 1706 C CA . ASP A 1 215 ? -5.961 -13.338 10.813 1.00 96.62 215 ASP A CA 1
ATOM 1707 C C . ASP A 1 215 ? -5.389 -12.132 10.074 1.00 96.62 215 ASP A C 1
ATOM 1709 O O . ASP A 1 215 ? -4.197 -11.856 10.172 1.00 96.62 215 ASP A O 1
ATOM 1713 N N . VAL A 1 216 ? -6.223 -11.357 9.375 1.00 97.12 216 VAL A N 1
ATOM 1714 C CA . VAL A 1 216 ? -5.750 -10.164 8.658 1.00 97.12 216 VAL A CA 1
ATOM 1715 C C . VAL A 1 216 ? -5.255 -9.093 9.635 1.00 97.12 216 VAL A C 1
ATOM 1717 O O . VAL A 1 216 ? -4.230 -8.459 9.387 1.00 97.12 216 VAL A O 1
ATOM 1720 N N . VAL A 1 217 ? -5.932 -8.914 10.774 1.00 97.25 217 VAL A N 1
ATOM 1721 C CA . VAL A 1 217 ? -5.472 -8.009 11.842 1.00 97.25 217 VAL A CA 1
ATOM 1722 C C . VAL A 1 217 ? -4.162 -8.524 12.434 1.00 97.25 217 VAL A C 1
ATOM 1724 O O . VAL A 1 217 ? -3.224 -7.742 12.581 1.00 97.25 217 VAL A O 1
ATOM 1727 N N . ALA A 1 218 ? -4.069 -9.828 12.716 1.00 97.06 218 ALA A N 1
ATOM 1728 C CA . ALA A 1 218 ? -2.855 -10.446 13.252 1.00 97.06 218 ALA A CA 1
ATOM 1729 C C . ALA A 1 218 ? -1.667 -10.340 12.277 1.00 97.06 218 ALA A C 1
ATOM 1731 O O . ALA A 1 218 ? -0.538 -10.067 12.685 1.00 97.06 218 ALA A O 1
ATOM 1732 N N . MET A 1 219 ? -1.920 -10.488 10.975 1.00 97.25 219 MET A N 1
ATOM 1733 C CA . MET A 1 219 ? -0.929 -10.310 9.918 1.00 97.25 219 MET A CA 1
ATOM 1734 C C . MET A 1 219 ? -0.407 -8.872 9.886 1.00 97.25 219 MET A C 1
ATOM 1736 O O . MET A 1 219 ? 0.806 -8.665 9.856 1.00 97.25 219 MET A O 1
ATOM 1740 N N . VAL A 1 220 ? -1.298 -7.874 9.921 1.00 97.25 220 VAL A N 1
ATOM 1741 C CA . VAL A 1 220 ? -0.889 -6.462 9.941 1.00 97.25 220 VAL A CA 1
ATOM 1742 C C . VAL A 1 220 ? -0.135 -6.133 11.226 1.00 97.25 220 VAL A C 1
ATOM 1744 O O . VAL A 1 220 ? 0.893 -5.467 11.167 1.00 97.25 220 VAL A O 1
ATOM 1747 N N . ASP A 1 221 ? -0.570 -6.646 12.374 1.00 96.69 221 ASP A N 1
ATOM 1748 C CA . ASP A 1 221 ? 0.147 -6.489 13.640 1.00 96.69 221 ASP A CA 1
ATOM 1749 C C . ASP A 1 221 ? 1.572 -7.073 13.580 1.00 96.69 221 ASP A C 1
ATOM 1751 O O . ASP A 1 221 ? 2.553 -6.402 13.918 1.00 96.69 221 ASP A O 1
ATOM 1755 N N . LYS A 1 222 ? 1.723 -8.288 13.039 1.00 96.94 222 LYS A N 1
ATOM 1756 C CA . LYS A 1 222 ? 3.037 -8.901 12.796 1.00 96.94 222 LYS A CA 1
ATOM 1757 C C . LYS A 1 222 ? 3.879 -8.061 11.836 1.00 96.94 222 LYS A C 1
ATOM 1759 O O . LYS A 1 222 ? 5.062 -7.848 12.095 1.00 96.94 222 LYS A O 1
ATOM 1764 N N . MET A 1 223 ? 3.286 -7.538 10.764 1.00 96.19 223 MET A N 1
ATOM 1765 C CA . MET A 1 223 ? 3.967 -6.654 9.815 1.00 96.19 223 MET A CA 1
ATOM 1766 C C . MET A 1 223 ? 4.483 -5.379 10.494 1.00 96.19 223 MET A C 1
ATOM 1768 O O . MET A 1 223 ? 5.619 -4.980 10.238 1.00 96.19 223 MET A O 1
ATOM 1772 N N . ARG A 1 224 ? 3.703 -4.767 11.397 1.00 96.44 224 ARG A N 1
ATOM 1773 C CA . ARG A 1 224 ? 4.139 -3.603 12.191 1.00 96.44 224 ARG A CA 1
ATOM 1774 C C . ARG A 1 224 ? 5.358 -3.938 13.048 1.00 96.44 224 ARG A C 1
ATOM 1776 O O . ARG A 1 224 ? 6.355 -3.220 12.988 1.00 96.44 224 ARG A O 1
ATOM 1783 N N . LYS A 1 225 ? 5.300 -5.055 13.782 1.00 96.44 225 LYS A N 1
ATOM 1784 C CA . LYS A 1 225 ? 6.390 -5.548 14.645 1.00 96.44 225 LYS A CA 1
ATOM 1785 C C . LYS A 1 225 ? 7.667 -5.860 13.864 1.00 96.44 225 LYS A C 1
ATOM 1787 O O . LYS A 1 225 ? 8.765 -5.593 14.345 1.00 96.44 225 LYS A O 1
ATOM 1792 N N . LEU A 1 226 ? 7.539 -6.447 12.675 1.00 95.62 226 LEU A N 1
ATOM 1793 C CA . LEU A 1 226 ? 8.684 -6.742 11.812 1.00 95.62 226 LEU A CA 1
ATOM 1794 C C . LEU A 1 226 ? 9.271 -5.462 11.216 1.00 95.62 226 LEU A C 1
ATOM 1796 O O . LEU A 1 226 ? 10.486 -5.291 11.232 1.00 95.62 226 LEU A O 1
ATOM 1800 N N . ASN A 1 227 ? 8.424 -4.534 10.763 1.00 94.69 227 ASN A N 1
ATOM 1801 C CA . ASN A 1 227 ? 8.879 -3.248 10.246 1.00 94.69 227 ASN A CA 1
ATOM 1802 C C . ASN A 1 227 ? 9.670 -2.452 11.293 1.00 94.69 227 ASN A C 1
ATOM 1804 O O . ASN A 1 227 ? 10.734 -1.928 10.979 1.00 94.69 227 ASN A O 1
ATOM 1808 N N . SER A 1 228 ? 9.183 -2.380 12.535 1.00 93.75 228 SER A N 1
ATOM 1809 C CA . SER A 1 228 ? 9.848 -1.611 13.595 1.00 93.75 228 SER A CA 1
ATOM 1810 C C . SER A 1 228 ? 11.222 -2.170 13.979 1.00 93.75 228 SER A C 1
ATOM 1812 O O . SER A 1 228 ? 12.050 -1.441 14.511 1.00 93.75 228 SER A O 1
ATOM 1814 N N . LYS A 1 229 ? 11.463 -3.462 13.725 1.00 94.19 229 LYS A N 1
ATOM 1815 C CA . LYS A 1 229 ? 12.734 -4.151 13.997 1.00 94.19 229 LYS A CA 1
ATOM 1816 C C . LYS A 1 229 ? 13.635 -4.257 12.764 1.00 94.19 229 LYS A C 1
ATOM 1818 O O . LYS A 1 229 ? 14.745 -4.772 12.861 1.00 94.19 229 LYS A O 1
ATOM 1823 N N . CYS A 1 230 ? 13.164 -3.820 11.598 1.00 93.56 230 CYS A N 1
ATOM 1824 C CA . CYS A 1 230 ? 13.875 -4.001 10.343 1.00 93.56 230 CYS A CA 1
ATOM 1825 C C . CYS A 1 230 ? 15.084 -3.059 10.260 1.00 93.56 230 CYS A C 1
ATOM 1827 O O . CYS A 1 230 ? 14.934 -1.839 10.157 1.00 93.56 230 CYS A O 1
ATOM 1829 N N . SER A 1 231 ? 16.292 -3.630 10.242 1.00 94.38 231 SER A N 1
ATOM 1830 C CA . SER A 1 231 ? 17.497 -2.880 9.886 1.00 94.38 231 SER A CA 1
ATOM 1831 C C . SER A 1 231 ? 17.635 -2.798 8.368 1.00 94.38 231 SER A C 1
ATOM 1833 O O . SER A 1 231 ? 18.297 -3.614 7.723 1.00 94.38 231 SER A O 1
ATOM 1835 N N . TYR A 1 232 ? 17.003 -1.779 7.786 1.00 92.38 232 TYR A N 1
ATOM 1836 C CA . TYR A 1 232 ? 17.065 -1.519 6.346 1.00 92.38 232 TYR A CA 1
ATOM 1837 C C . TYR A 1 232 ? 18.497 -1.333 5.827 1.00 92.38 232 TYR A C 1
ATOM 1839 O O . TYR A 1 232 ? 18.780 -1.669 4.680 1.00 92.38 232 TYR A O 1
ATOM 1847 N N . MET A 1 233 ? 19.401 -0.808 6.658 1.00 91.50 233 MET A N 1
ATOM 1848 C CA . MET A 1 233 ? 20.799 -0.614 6.279 1.00 91.50 233 MET A CA 1
ATOM 1849 C C . MET A 1 233 ? 21.539 -1.946 6.134 1.00 91.50 233 MET A C 1
ATOM 1851 O O . MET A 1 233 ? 22.216 -2.140 5.129 1.00 91.50 233 MET A O 1
ATOM 1855 N N . GLU A 1 234 ? 21.373 -2.879 7.078 1.00 94.19 234 GLU A N 1
ATOM 1856 C CA . GLU A 1 234 ? 22.022 -4.194 6.973 1.00 94.19 234 GLU A CA 1
ATOM 1857 C C . GLU A 1 234 ? 21.469 -5.003 5.798 1.00 94.19 234 GLU A C 1
ATOM 1859 O O . GLU A 1 234 ? 22.236 -5.633 5.074 1.00 94.19 234 GLU A O 1
ATOM 1864 N N . MET A 1 235 ? 20.159 -4.919 5.531 1.00 92.88 235 MET A N 1
ATOM 1865 C CA . MET A 1 235 ? 19.583 -5.521 4.325 1.00 92.88 235 MET A CA 1
ATOM 1866 C C . MET A 1 235 ? 20.240 -4.983 3.051 1.00 92.88 235 MET A C 1
ATOM 1868 O O . MET A 1 235 ? 20.584 -5.755 2.161 1.00 92.88 235 MET A O 1
ATOM 1872 N N . LEU A 1 236 ? 20.429 -3.664 2.955 1.00 91.00 236 LEU A N 1
ATOM 1873 C CA . LEU A 1 236 ? 21.077 -3.066 1.791 1.00 91.00 236 LEU A CA 1
ATOM 1874 C C . LEU A 1 236 ? 22.538 -3.490 1.670 1.00 91.00 236 LEU A C 1
ATOM 1876 O O . LEU A 1 236 ? 22.963 -3.806 0.570 1.00 91.00 236 LEU A O 1
ATOM 1880 N N . ARG A 1 237 ? 23.290 -3.551 2.771 1.00 90.88 237 ARG A N 1
ATOM 1881 C CA . ARG A 1 237 ? 24.681 -4.031 2.741 1.00 90.88 237 ARG A CA 1
ATOM 1882 C C . ARG A 1 237 ? 24.787 -5.474 2.260 1.00 90.88 237 ARG A C 1
ATOM 1884 O O . ARG A 1 237 ? 25.720 -5.793 1.537 1.00 90.88 237 ARG A O 1
ATOM 1891 N N . HIS A 1 238 ? 23.836 -6.319 2.650 1.00 92.56 238 HIS A N 1
ATOM 1892 C CA . HIS A 1 238 ? 23.821 -7.725 2.267 1.00 92.56 238 HIS A CA 1
ATOM 1893 C C . HIS A 1 238 ? 23.443 -7.933 0.793 1.00 92.56 238 HIS A C 1
ATOM 1895 O O . HIS A 1 238 ? 24.131 -8.658 0.083 1.00 92.56 238 HIS A O 1
ATOM 1901 N N . TYR A 1 239 ? 22.365 -7.295 0.323 1.00 92.12 239 TYR A N 1
ATOM 1902 C CA . TYR A 1 239 ? 21.837 -7.519 -1.032 1.00 92.12 239 TYR A CA 1
ATOM 1903 C C . TYR A 1 239 ? 22.406 -6.572 -2.098 1.00 92.12 239 TYR A C 1
ATOM 1905 O O . TYR A 1 239 ? 22.343 -6.876 -3.286 1.00 92.12 239 TYR A O 1
ATOM 1913 N N . CYS A 1 240 ? 22.931 -5.420 -1.688 1.00 89.12 240 CYS A N 1
ATOM 1914 C CA . CYS A 1 240 ? 23.500 -4.388 -2.553 1.00 89.12 240 CYS A CA 1
ATOM 1915 C C . CYS A 1 240 ? 24.841 -3.893 -1.975 1.00 89.12 240 CYS A C 1
ATOM 1917 O O . CYS A 1 240 ? 24.947 -2.713 -1.613 1.00 89.12 240 CYS A O 1
ATOM 1919 N N . PRO A 1 241 ? 25.856 -4.768 -1.840 1.00 88.56 241 PRO A N 1
ATOM 1920 C CA . PRO A 1 241 ? 27.157 -4.356 -1.336 1.00 88.56 241 PRO A CA 1
ATOM 1921 C C . PRO A 1 241 ? 27.749 -3.276 -2.246 1.00 88.56 241 PRO A C 1
ATOM 1923 O O . PRO A 1 241 ? 27.714 -3.377 -3.473 1.00 88.56 241 PRO A O 1
ATOM 1926 N N . ILE A 1 242 ? 28.275 -2.213 -1.638 1.00 83.50 242 ILE A N 1
ATOM 1927 C CA . ILE A 1 242 ? 29.034 -1.203 -2.373 1.00 83.50 242 ILE A CA 1
ATOM 1928 C C . ILE A 1 242 ? 30.448 -1.752 -2.507 1.00 83.50 242 ILE A C 1
ATOM 1930 O O . ILE A 1 242 ? 31.201 -1.772 -1.534 1.00 83.50 242 ILE A O 1
ATOM 1934 N N . GLU A 1 243 ? 30.802 -2.203 -3.704 1.00 78.75 243 GLU A N 1
ATOM 1935 C CA . GLU A 1 243 ? 32.189 -2.494 -4.041 1.00 78.75 243 GLU A CA 1
ATOM 1936 C C . GLU A 1 243 ? 32.950 -1.168 -4.074 1.00 78.75 243 GLU A C 1
ATOM 1938 O O . GLU A 1 243 ? 32.774 -0.336 -4.967 1.00 78.75 243 GLU A O 1
ATOM 1943 N N . VAL A 1 244 ? 33.768 -0.931 -3.050 1.00 68.38 244 VAL A N 1
ATOM 1944 C CA . VAL A 1 244 ? 34.732 0.164 -3.076 1.00 68.38 244 VAL A CA 1
ATOM 1945 C C . VAL A 1 244 ? 35.838 -0.279 -4.024 1.00 68.38 244 VAL A C 1
ATOM 1947 O O . VAL A 1 244 ? 36.758 -0.985 -3.620 1.00 68.38 244 VAL A O 1
ATOM 1950 N N . LEU A 1 245 ? 35.726 0.084 -5.303 1.00 57.88 245 LEU A N 1
ATOM 1951 C CA . LEU A 1 245 ? 36.858 -0.031 -6.215 1.00 57.88 245 LEU A CA 1
ATOM 1952 C C . LEU A 1 245 ? 38.000 0.803 -5.617 1.00 57.88 245 LEU A C 1
ATOM 1954 O O . LEU A 1 245 ? 37.788 1.994 -5.358 1.00 57.88 245 LEU A O 1
ATOM 1958 N N . PRO A 1 246 ? 39.178 0.212 -5.350 1.00 52.22 246 PRO A N 1
ATOM 1959 C CA . PRO A 1 246 ? 40.313 0.982 -4.884 1.00 52.22 246 PRO A CA 1
ATOM 1960 C C . PRO A 1 246 ? 40.616 2.026 -5.954 1.00 52.22 246 PRO A C 1
ATOM 1962 O O . PRO A 1 246 ? 40.873 1.701 -7.113 1.00 52.22 246 PRO A O 1
ATOM 1965 N N . ILE A 1 247 ? 40.535 3.296 -5.563 1.00 52.38 247 ILE A N 1
ATOM 1966 C CA . ILE A 1 247 ? 41.098 4.381 -6.350 1.00 52.38 247 ILE A CA 1
ATOM 1967 C C . ILE A 1 247 ? 42.572 4.013 -6.482 1.00 52.38 247 ILE A C 1
ATOM 1969 O O . ILE A 1 247 ? 43.275 3.945 -5.473 1.00 52.38 247 ILE A O 1
ATOM 1973 N N . LEU A 1 248 ? 43.013 3.698 -7.700 1.00 48.47 248 LEU A N 1
ATOM 1974 C CA . LEU A 1 248 ? 44.428 3.600 -8.021 1.00 48.47 248 LEU A CA 1
ATOM 1975 C C . LEU A 1 248 ? 45.020 4.980 -7.733 1.00 48.47 248 LEU A C 1
ATOM 1977 O O . LEU A 1 248 ? 44.962 5.882 -8.565 1.00 48.47 248 LEU A O 1
ATOM 1981 N N . VAL A 1 249 ? 45.513 5.167 -6.511 1.00 45.06 249 VAL A N 1
ATOM 1982 C CA . VAL A 1 249 ? 46.410 6.261 -6.177 1.00 45.06 249 VAL A CA 1
ATOM 1983 C C . VAL A 1 249 ? 47.672 5.951 -6.965 1.00 45.06 249 VAL A C 1
ATOM 1985 O O . VAL A 1 249 ? 48.431 5.052 -6.610 1.00 45.06 249 VAL A O 1
ATOM 1988 N N . GLY A 1 250 ? 47.817 6.609 -8.114 1.00 39.69 250 GLY A N 1
ATOM 1989 C CA . GLY A 1 250 ? 49.045 6.575 -8.887 1.00 39.69 250 GLY A CA 1
ATOM 1990 C C . GLY A 1 250 ? 50.167 7.099 -8.005 1.00 39.69 250 GLY A C 1
ATOM 1991 O O . GLY A 1 250 ? 50.216 8.289 -7.709 1.00 39.69 250 GLY A O 1
ATOM 1992 N N . ASN A 1 251 ? 51.042 6.202 -7.557 1.00 37.62 251 ASN A N 1
ATOM 1993 C CA . ASN A 1 251 ? 52.352 6.594 -7.071 1.00 37.62 251 ASN A CA 1
ATOM 1994 C C . ASN A 1 251 ? 53.143 7.080 -8.287 1.00 37.62 251 ASN A C 1
ATOM 1996 O O . ASN A 1 251 ? 53.674 6.278 -9.053 1.00 37.62 251 ASN A O 1
ATOM 2000 N N . GLU A 1 252 ? 53.191 8.396 -8.475 1.00 42.59 252 GLU A N 1
ATOM 2001 C CA . GLU A 1 252 ? 54.255 9.032 -9.242 1.00 42.59 252 GLU A CA 1
ATOM 2002 C C . GLU A 1 252 ? 55.550 8.914 -8.430 1.00 42.59 252 GLU A C 1
ATOM 2004 O O . GLU A 1 252 ? 55.740 9.613 -7.433 1.00 42.59 252 GLU A O 1
ATOM 2009 N N . HIS A 1 253 ? 56.434 8.005 -8.837 1.00 37.81 253 HIS A N 1
ATOM 2010 C CA . HIS A 1 253 ? 57.849 8.031 -8.476 1.00 37.81 253 HIS A CA 1
ATOM 2011 C C . HIS A 1 253 ? 58.661 8.030 -9.776 1.00 37.81 253 HIS A C 1
ATOM 2013 O O . HIS A 1 253 ? 58.732 7.011 -10.466 1.00 37.81 253 HIS A O 1
ATOM 2019 N N . CYS A 1 254 ? 59.211 9.203 -10.103 1.00 34.34 254 CYS A N 1
ATOM 2020 C CA . CYS A 1 254 ? 60.515 9.314 -10.755 1.00 34.34 254 CYS A CA 1
ATOM 2021 C C . CYS A 1 254 ? 61.604 9.079 -9.705 1.00 34.34 254 CYS A C 1
ATOM 2023 O O . CYS A 1 254 ? 61.390 9.513 -8.548 1.00 34.34 254 CYS A O 1
#

Secondary structure (DSSP, 8-state):
-------HHHHHHTSHHHHHHHHHTGGGHHHHHHHHHHHS-EEEEEETTEEEEEEEESS-TTT---PPP-------------------------GGG----THHHHSPPPPBPTTSPBPPSS-TTSHHHH---TT-HHHHHHHHHHH-GGGGT---TTTPPPPTTT-SSSS--TT--HHHHHHHHHHHHHHTT-TT-HHHHHHHHT---GGGTTHHHHHHHHHHHHHHH--HHHHHHHHS--------------

Organism: NCBI:txid1448308

pLDDT: mean 81.07, std 18.35, range [27.06, 97.31]

Foldseek 3Di:
DDPPDDDVLVCVCVDPVVVVQLVVVPPCSVVVVVCCQAPHFDWDDPDPPDPDIDTSGDDPPLRDPDDDPPPDDDDDDDDDDDDDPPPVWQPFDDPSLDDDPCCCVPVPDFDADPVRDGDFDDDCLALLNVLLPLPDLLSLVVVCCLVPVVLVVFDDPGGDDDDCVQDVDRGDDSSDCVVRLVVSLQVVCVVVVNNPPPVSSVCSSNDDRPVCPDPNSVVSSVVSVCRVVDPRVVVCCVPPNDPPDPPPPDPDDD

Radius of gyration: 27.0 Å; chains: 1; bounding box: 94×46×65 Å

InterPro domains:
  IPR003545 Telomerase reverse transcriptase [PTHR12066] (5-73)

Sequence (254 aa):
MVLQRPNTNVEALKGPVWCRLHALLGQRGQHIMIDLLSDCDIFCPVDDSSGNYIQRSGIPLSEVKLDAPKTGNALATTESSGRKPNALFSEDRKPGAITIVRGRMFYARAALNAKGGVRFGMRHIHVLNRFPDLGDSLQTIHILRYMFPRQFGMHNVFTSRVDSRETAMPFKDYTLREKEMHHAMERELTQKGLSHDANAIKKWKSHIPKRLRGDVVAMVDKMRKLNSKCSYMEMLRHYCPIEVLPILVGNEHC